Protein AF-Q8P3E6-F1 (afdb_monomer)

Radius of gyration: 37.18 Å; Cα contacts (8 Å, |Δi|>4): 363; chains: 1; bounding box: 126×68×97 Å

Organism: Xanthomonas campestris pv. campestris (strain ATCC 33913 / DSM 3586 / NCPPB 528 / LMG 568 / P 25) (NCBI:txid190485)

Nearest PDB structures (foldseek):
  5bnd-assembly3_C  TM=2.830E-01  e=2.760E-03  Staphylococcus epidermidis RP62A
  2k5h-assembly1_A  TM=3.493E-01  e=1.542E+00  Methanothermobacter thermautotrophicus str. Delta H
  6hiv-assembly1_CQ  TM=1.412E-01  e=9.733E+00  Trypanosoma brucei brucei

Mean predicted aligned error: 18.06 Å

Secondary structure (DSSP, 8-state):
--------------------------------------------------------------------------------------------------------------EEEEESS-EEESSSEEETT----TT-EEEPTT-EEEEEEEETTEEEEEETTEEEEEE-SS-TTS-HHHHHHHHEESS-HHHHHHTS-HHHHHHHHHT-B-TT-BHHHHHHHH-PPPTTT-S-TTSSEEEEESSTT-EEEEEE-TTSBEEEEEE-HHHHHHHB--

pLDDT: mean 73.92, std 29.01, range [28.11, 98.81]

Foldseek 3Di:
DDDDDDDDDDDDDDDDDDDDDDDDDDDDDDDDDDDDDDDDDDDDDDDDDDDDDDDDDDDDDDDDDDDDDDDDDDDDDDDDDDDDDDDDDDDDDPDDPPPPPPPPPPPFDKDKFFFLAKFWDLQAETEQLRAPDPSIDIDAQQQIKIFGGDDDQWTWIDGVNGIYIYGNPQQVVDDPVRVCCQTGDHDRCVVVLVPDDPVLNVQRRLLADEWFDALSSPCRSPNDARCVQPVDSQDQKGWHANHPPWIKIFGADPVRITDDIDTDPVCCVSHYDD

Structure (mmCIF, N/CA/C/O backbone):
data_AF-Q8P3E6-F1
#
_entry.id   AF-Q8P3E6-F1
#
loop_
_atom_s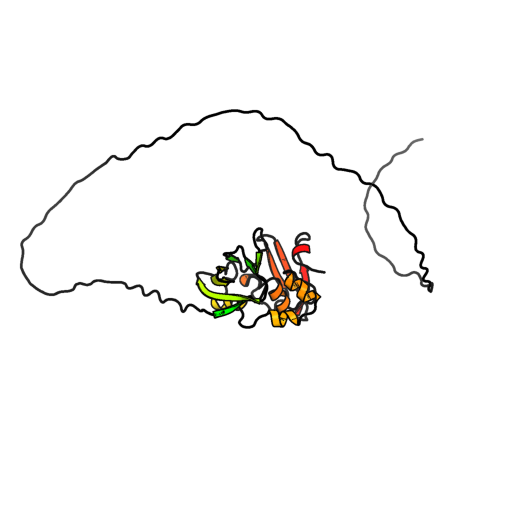ite.group_PDB
_atom_site.id
_atom_site.type_symbol
_atom_site.label_atom_id
_atom_site.label_alt_id
_atom_site.label_comp_id
_atom_site.label_asym_id
_atom_site.label_entity_id
_atom_site.label_seq_id
_atom_site.pdbx_PDB_ins_code
_atom_site.Cartn_x
_atom_site.Cartn_y
_atom_site.Cartn_z
_atom_site.occupancy
_atom_site.B_iso_or_equiv
_atom_site.auth_seq_id
_atom_site.auth_comp_id
_atom_site.auth_asym_id
_atom_site.auth_atom_id
_atom_site.pdbx_PDB_model_num
ATOM 1 N N . MET A 1 1 ? 27.469 40.140 -66.192 1.00 33.34 1 MET A N 1
ATOM 2 C CA . MET A 1 1 ? 26.454 40.993 -65.538 1.00 33.34 1 MET A CA 1
ATOM 3 C C . MET A 1 1 ? 25.749 40.166 -64.476 1.00 33.34 1 MET A C 1
ATOM 5 O O . MET A 1 1 ? 25.267 39.114 -64.856 1.00 33.34 1 MET A O 1
ATOM 9 N N . ALA A 1 2 ? 25.741 40.661 -63.224 1.00 33.59 2 ALA A N 1
ATOM 10 C CA . ALA A 1 2 ? 24.902 40.305 -62.057 1.00 33.59 2 ALA A CA 1
ATOM 11 C C . ALA A 1 2 ? 24.786 38.810 -61.659 1.00 33.59 2 ALA A C 1
ATOM 13 O O . ALA A 1 2 ? 24.657 37.935 -62.492 1.00 33.59 2 ALA A O 1
ATOM 14 N N . GLY A 1 3 ? 24.777 38.400 -60.395 1.00 30.84 3 GLY A N 1
ATOM 15 C CA . GLY A 1 3 ? 24.544 39.109 -59.143 1.00 30.84 3 GLY A CA 1
ATOM 16 C C . GLY A 1 3 ? 23.874 38.127 -58.169 1.00 30.84 3 GLY A C 1
ATOM 17 O O . GLY A 1 3 ? 22.953 37.405 -58.531 1.00 30.84 3 GLY A O 1
ATOM 18 N N . THR A 1 4 ? 24.399 38.083 -56.954 1.00 42.59 4 THR A N 1
ATOM 19 C CA . THR A 1 4 ? 24.126 37.211 -55.800 1.00 42.59 4 THR A CA 1
ATOM 20 C C . THR A 1 4 ? 22.656 37.141 -55.346 1.00 42.59 4 THR A C 1
ATOM 22 O O . THR A 1 4 ? 22.011 38.185 -55.275 1.00 42.59 4 THR A O 1
ATOM 25 N N . ARG A 1 5 ? 22.179 35.984 -54.838 1.00 29.31 5 ARG A N 1
ATOM 26 C CA . ARG A 1 5 ? 21.344 35.935 -53.610 1.00 29.31 5 ARG A CA 1
ATOM 27 C C . ARG A 1 5 ? 21.181 34.542 -52.981 1.00 29.31 5 ARG A C 1
ATOM 29 O O . ARG A 1 5 ? 21.335 33.513 -53.620 1.00 29.31 5 ARG A O 1
ATOM 36 N N . T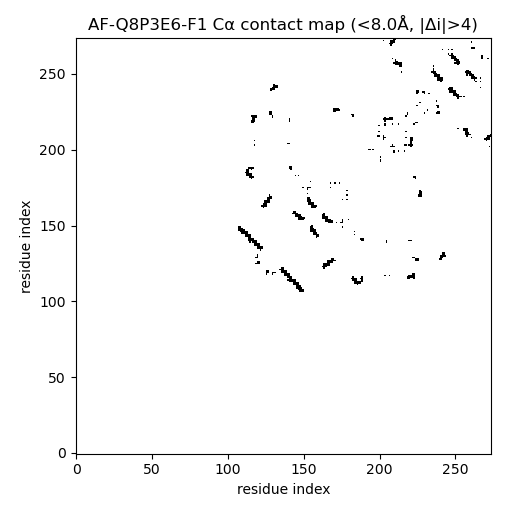RP A 1 6 ? 20.892 34.607 -51.686 1.00 29.66 6 TRP A N 1
ATOM 37 C CA . TRP A 1 6 ? 20.912 33.609 -50.618 1.00 29.66 6 TRP A CA 1
ATOM 38 C C . TRP A 1 6 ? 19.513 33.046 -50.261 1.00 29.66 6 TRP A C 1
ATOM 40 O O . TRP A 1 6 ? 18.509 33.672 -50.590 1.00 29.66 6 TRP A O 1
ATOM 50 N N . ILE A 1 7 ? 19.530 31.987 -49.427 1.00 31.38 7 ILE A N 1
ATOM 51 C CA . ILE A 1 7 ? 18.530 31.507 -48.431 1.00 31.38 7 ILE A CA 1
ATOM 52 C C . ILE A 1 7 ? 17.656 30.279 -48.788 1.00 31.38 7 ILE A C 1
ATOM 54 O O . ILE A 1 7 ? 16.692 30.350 -49.537 1.00 31.38 7 ILE A O 1
ATOM 58 N N . SER A 1 8 ? 18.005 29.194 -48.077 1.00 31.28 8 SER A N 1
ATOM 59 C CA . SER A 1 8 ? 17.189 28.297 -47.231 1.00 31.28 8 SER A CA 1
ATOM 60 C C . SER A 1 8 ? 15.966 27.575 -47.797 1.00 31.28 8 SER A C 1
ATOM 62 O O . SER A 1 8 ? 14.949 28.174 -48.133 1.00 31.28 8 SER A O 1
ATOM 64 N N . SER A 1 9 ? 15.986 26.246 -47.679 1.00 31.69 9 SER A N 1
ATOM 65 C CA . SER A 1 9 ? 14.858 25.515 -47.092 1.00 31.69 9 SER A CA 1
ATOM 66 C C . SER A 1 9 ? 15.274 24.128 -46.611 1.00 31.69 9 SER A C 1
ATOM 68 O O . SER A 1 9 ? 16.139 23.454 -47.164 1.00 31.69 9 SER A O 1
ATOM 70 N N . SER A 1 10 ? 14.641 23.770 -45.509 1.00 31.03 10 SER A N 1
ATOM 71 C CA . SER A 1 10 ? 14.883 22.655 -44.618 1.00 31.03 10 SER A CA 1
ATOM 72 C C . SER A 1 10 ? 14.316 21.326 -45.133 1.00 31.03 10 SER A C 1
ATOM 74 O O . SER A 1 10 ? 13.389 21.290 -45.935 1.00 31.03 10 SER A O 1
ATOM 76 N N . ASN A 1 11 ? 14.780 20.252 -44.489 1.00 31.73 11 ASN A N 1
ATOM 77 C CA . ASN A 1 11 ? 14.096 18.973 -44.278 1.00 31.73 11 ASN A CA 1
ATOM 78 C C . ASN A 1 11 ? 13.911 18.025 -45.473 1.00 31.73 11 ASN A C 1
ATOM 80 O O . ASN A 1 11 ? 12.884 18.015 -46.148 1.00 31.73 11 ASN A O 1
ATOM 84 N N . ALA A 1 12 ? 14.799 17.029 -45.545 1.00 33.31 12 ALA A N 1
ATOM 85 C CA . ALA A 1 12 ? 14.427 15.703 -46.021 1.00 33.31 12 ALA A CA 1
ATOM 86 C C . ALA A 1 12 ? 15.168 14.592 -45.255 1.00 33.31 12 ALA A C 1
ATOM 88 O O . ALA A 1 12 ? 16.338 14.322 -45.481 1.00 33.31 12 ALA A O 1
ATOM 89 N N . ARG A 1 13 ? 14.402 13.946 -44.368 1.00 33.50 13 ARG A N 1
ATOM 90 C CA . ARG A 1 13 ? 14.284 12.488 -44.194 1.00 33.50 13 ARG A CA 1
ATOM 91 C C . ARG A 1 13 ? 15.559 11.654 -43.990 1.00 33.50 13 ARG A C 1
ATOM 93 O O . ARG A 1 13 ? 16.293 11.343 -44.919 1.00 33.50 13 ARG A O 1
ATOM 100 N N . CYS A 1 14 ? 15.626 11.086 -42.782 1.00 28.11 14 CYS A N 1
ATOM 101 C CA . CYS A 1 14 ? 16.188 9.766 -42.507 1.00 28.11 14 CYS A CA 1
ATOM 102 C C . CYS A 1 14 ? 15.768 8.736 -43.568 1.00 28.11 14 CYS A C 1
ATOM 104 O O . CYS A 1 14 ? 14.586 8.402 -43.690 1.00 28.11 14 CYS A O 1
ATOM 106 N N . ALA A 1 15 ? 16.755 8.161 -44.250 1.00 31.25 15 ALA A N 1
ATOM 107 C CA . ALA A 1 15 ? 16.639 6.891 -44.943 1.00 31.25 15 ALA A CA 1
ATOM 108 C C . ALA A 1 15 ? 17.862 6.018 -44.623 1.00 31.25 15 ALA A C 1
ATOM 110 O O . ALA A 1 15 ? 19.011 6.424 -44.752 1.00 31.25 15 ALA A O 1
ATOM 111 N N . ARG A 1 16 ? 17.533 4.810 -44.164 1.00 32.44 16 ARG A N 1
ATOM 112 C CA . ARG A 1 16 ? 18.328 3.591 -43.961 1.00 32.44 16 ARG A CA 1
ATOM 113 C C . ARG A 1 16 ? 19.536 3.452 -44.905 1.00 32.44 16 ARG A C 1
ATOM 115 O O . ARG A 1 16 ? 19.341 3.587 -46.109 1.00 32.44 16 ARG A O 1
ATOM 122 N N . ARG A 1 17 ? 20.666 2.930 -44.400 1.00 32.78 17 ARG A N 1
ATOM 123 C CA . ARG A 1 17 ? 21.231 1.607 -44.777 1.00 32.78 17 ARG A CA 1
ATOM 124 C C . ARG A 1 17 ? 22.649 1.355 -44.229 1.00 32.78 17 ARG A C 1
ATOM 126 O O . ARG A 1 17 ? 23.483 2.245 -44.216 1.00 32.78 17 ARG A O 1
ATOM 133 N N . ASN A 1 18 ? 22.866 0.068 -43.941 1.00 31.39 18 ASN A N 1
ATOM 134 C CA . ASN A 1 18 ? 24.089 -0.736 -44.093 1.00 31.39 18 ASN A CA 1
ATOM 135 C C . ASN A 1 18 ? 25.212 -0.701 -43.039 1.00 31.39 18 ASN A C 1
ATOM 137 O O . ASN A 1 18 ? 26.082 0.156 -43.033 1.00 31.39 18 ASN A O 1
ATOM 141 N N . SER A 1 19 ? 25.202 -1.763 -42.223 1.00 33.34 19 SER A N 1
ATOM 142 C CA . SER A 1 19 ? 26.205 -2.843 -42.160 1.00 33.34 19 SER A CA 1
ATOM 143 C C . SER A 1 19 ? 27.679 -2.553 -42.480 1.00 33.34 19 SER A C 1
ATOM 145 O O . SER A 1 19 ? 28.037 -2.292 -43.623 1.00 33.34 19 SER A O 1
ATOM 147 N N . ALA A 1 20 ? 28.485 -2.889 -41.465 1.00 30.42 20 ALA A N 1
ATOM 148 C CA . ALA A 1 20 ? 29.757 -3.618 -41.503 1.00 30.42 20 ALA A CA 1
ATOM 149 C C . ALA A 1 20 ? 30.996 -2.935 -42.103 1.00 30.42 20 ALA A C 1
ATOM 151 O O . ALA A 1 20 ? 31.189 -2.951 -43.312 1.00 30.42 20 ALA A O 1
ATOM 152 N N . ILE A 1 21 ? 31.918 -2.522 -41.218 1.00 34.66 21 ILE A N 1
ATOM 153 C CA . ILE A 1 21 ? 33.369 -2.520 -41.469 1.00 34.66 21 ILE A CA 1
ATOM 154 C C . ILE A 1 21 ? 34.112 -2.984 -40.193 1.00 34.66 21 ILE A C 1
ATOM 156 O O . ILE A 1 21 ? 33.913 -2.421 -39.122 1.00 34.66 21 ILE A O 1
ATOM 160 N N . CYS A 1 22 ? 34.901 -4.055 -40.372 1.00 28.70 22 CYS A N 1
ATOM 161 C CA . CYS A 1 22 ? 36.157 -4.515 -39.735 1.00 28.70 22 CYS A CA 1
ATOM 162 C C . CYS A 1 22 ? 36.468 -4.104 -38.277 1.00 28.70 22 CYS A C 1
ATOM 164 O O . CYS A 1 22 ? 36.569 -2.928 -37.965 1.00 28.70 22 CYS A O 1
ATOM 166 N N . SER A 1 23 ? 36.568 -5.023 -37.307 1.00 31.61 23 SER A N 1
ATOM 167 C CA . SER A 1 23 ? 37.651 -6.000 -37.021 1.00 31.61 23 SER A CA 1
ATOM 168 C C . SER A 1 23 ? 39.033 -5.427 -36.649 1.00 31.61 23 SER A C 1
ATOM 170 O O . SER A 1 23 ? 39.697 -4.819 -37.478 1.00 31.61 23 SER A O 1
ATOM 172 N N . ALA A 1 24 ? 39.453 -5.830 -35.436 1.00 30.97 24 ALA A N 1
ATOM 173 C CA . ALA A 1 24 ? 40.798 -5.952 -34.851 1.00 30.97 24 ALA A CA 1
ATOM 174 C C . ALA A 1 24 ? 41.507 -4.693 -34.304 1.00 30.97 24 ALA A C 1
ATOM 176 O O . ALA A 1 24 ? 41.836 -3.780 -35.048 1.00 30.97 24 ALA A O 1
ATOM 177 N N . ILE A 1 25 ? 41.840 -4.710 -33.002 1.00 32.78 25 ILE A N 1
ATOM 178 C CA . ILE A 1 25 ? 43.219 -4.862 -32.483 1.00 32.78 25 ILE A CA 1
ATOM 179 C C . ILE A 1 25 ? 43.180 -5.149 -30.965 1.00 32.78 25 ILE A C 1
ATOM 181 O O . ILE A 1 25 ? 42.309 -4.688 -30.232 1.00 32.78 25 ILE A O 1
ATOM 185 N N . SER A 1 26 ? 44.115 -6.006 -30.567 1.00 32.12 26 SER A N 1
ATOM 186 C CA . SER A 1 26 ? 44.320 -6.698 -29.298 1.00 32.12 26 SER A CA 1
ATOM 187 C C . SER A 1 26 ? 44.735 -5.847 -28.087 1.00 32.12 26 SER A C 1
ATOM 189 O O . SER A 1 26 ? 45.293 -4.769 -28.229 1.00 32.12 26 SER A O 1
ATOM 191 N N . ALA A 1 27 ? 44.583 -6.500 -26.926 1.00 31.78 27 ALA A N 1
ATOM 192 C CA . ALA A 1 27 ? 45.516 -6.585 -25.793 1.00 31.78 27 ALA A CA 1
ATOM 193 C C . ALA A 1 27 ? 45.860 -5.328 -24.968 1.00 31.78 27 ALA A C 1
ATOM 195 O O . ALA A 1 27 ? 46.511 -4.407 -25.431 1.00 31.78 27 ALA A O 1
ATOM 196 N N . GLY A 1 28 ? 45.491 -5.421 -23.682 1.00 28.39 28 GLY A N 1
ATOM 197 C CA . GLY A 1 28 ? 46.382 -5.290 -22.522 1.00 28.39 28 GLY A CA 1
ATOM 198 C C . GLY A 1 28 ? 47.239 -4.034 -22.385 1.00 28.39 28 GLY A C 1
ATOM 199 O O . GLY A 1 28 ? 48.218 -3.890 -23.089 1.00 28.39 28 GLY A O 1
ATOM 200 N N . GLU A 1 29 ? 46.966 -3.228 -21.359 1.00 32.41 29 GLU A N 1
ATOM 201 C CA . GLU A 1 29 ? 47.894 -3.051 -20.231 1.00 32.41 29 GLU A CA 1
ATOM 202 C C . GLU A 1 29 ? 47.299 -2.118 -19.172 1.00 32.41 29 GLU A C 1
ATOM 204 O O . GLU A 1 29 ? 46.726 -1.064 -19.439 1.00 32.41 29 GLU A O 1
ATOM 209 N N . SER A 1 30 ? 47.443 -2.555 -17.930 1.00 34.06 30 SER A N 1
ATOM 210 C CA . SER A 1 30 ? 47.240 -1.798 -16.707 1.00 34.06 30 SER A CA 1
ATOM 211 C C . SER A 1 30 ? 48.425 -0.865 -16.463 1.00 34.06 30 SER A C 1
ATOM 213 O O . SER A 1 30 ? 49.538 -1.351 -16.281 1.00 34.06 30 SER A O 1
ATOM 215 N N . VAL A 1 31 ? 48.186 0.442 -16.328 1.00 37.91 31 VAL A N 1
ATOM 216 C CA . VAL A 1 31 ? 49.129 1.350 -15.658 1.00 37.91 31 VAL A CA 1
ATOM 217 C C . VAL A 1 31 ? 48.384 2.231 -14.663 1.00 37.91 31 VAL A C 1
ATOM 219 O O . VAL A 1 31 ? 47.515 3.033 -14.992 1.00 37.91 31 VAL A O 1
ATOM 222 N N . SER A 1 32 ? 48.768 2.029 -13.409 1.00 35.47 32 SER A N 1
ATOM 223 C CA . SER A 1 32 ? 48.482 2.856 -12.250 1.00 35.47 32 SER A CA 1
ATOM 224 C C . SER A 1 32 ? 49.436 4.051 -12.237 1.00 35.47 32 SER A C 1
ATOM 226 O O . SER A 1 32 ? 50.648 3.855 -12.169 1.00 35.47 32 SER A O 1
ATOM 228 N N . THR A 1 33 ? 48.905 5.268 -12.142 1.00 39.44 33 THR A N 1
ATOM 229 C CA . THR A 1 33 ? 49.650 6.426 -11.626 1.00 39.44 33 THR A CA 1
ATOM 230 C C . THR A 1 33 ? 48.768 7.263 -10.707 1.00 39.44 33 THR A C 1
ATOM 232 O O . THR A 1 33 ? 47.761 7.833 -11.118 1.00 39.44 33 THR A O 1
ATOM 235 N N . ARG A 1 34 ? 49.181 7.333 -9.437 1.00 36.88 34 ARG A N 1
ATOM 236 C CA . ARG A 1 34 ? 48.722 8.297 -8.430 1.00 36.88 34 ARG A CA 1
ATOM 237 C C . ARG A 1 34 ? 49.367 9.665 -8.674 1.00 36.88 34 ARG A C 1
ATOM 239 O O . ARG A 1 34 ? 50.578 9.712 -8.870 1.00 36.88 34 ARG A O 1
ATOM 246 N N . ARG A 1 35 ? 48.600 10.746 -8.494 1.00 32.91 35 ARG A N 1
ATOM 247 C CA . ARG A 1 35 ? 48.917 11.999 -7.751 1.00 32.91 35 ARG A CA 1
ATOM 248 C C . ARG A 1 35 ? 47.742 12.970 -7.972 1.00 32.91 35 ARG A C 1
ATOM 250 O O . ARG A 1 35 ? 47.328 13.136 -9.105 1.00 32.91 35 ARG A O 1
ATOM 257 N N . ALA A 1 36 ? 47.010 13.437 -6.960 1.00 32.00 36 ALA A N 1
ATOM 258 C CA . ALA A 1 36 ? 47.352 14.285 -5.807 1.00 32.00 36 ALA A CA 1
ATOM 259 C C . ALA A 1 36 ? 46.987 15.768 -6.057 1.00 32.00 36 ALA A C 1
ATOM 261 O O . ALA A 1 36 ? 47.624 16.430 -6.862 1.00 32.00 36 ALA A O 1
ATOM 262 N N . TYR A 1 37 ? 45.992 16.216 -5.276 1.00 33.44 37 TYR A N 1
ATOM 263 C CA . TYR A 1 37 ? 45.681 17.561 -4.762 1.00 33.44 37 TYR A CA 1
ATOM 264 C C . TYR A 1 37 ? 45.489 18.757 -5.711 1.00 33.44 37 TYR A C 1
ATOM 266 O O . TYR A 1 37 ? 46.422 19.214 -6.359 1.00 33.44 37 TYR A O 1
ATOM 274 N N . THR A 1 38 ? 44.312 19.393 -5.607 1.00 35.31 38 THR A N 1
ATOM 275 C CA . THR A 1 38 ? 44.164 20.789 -5.125 1.00 35.31 38 THR A CA 1
ATOM 276 C C . THR A 1 38 ? 42.680 21.167 -4.943 1.00 35.31 38 THR A C 1
ATOM 278 O O . THR A 1 38 ? 41.886 21.091 -5.873 1.00 35.31 38 THR A O 1
ATOM 281 N N . THR A 1 39 ? 42.327 21.603 -3.732 1.00 39.81 39 THR A N 1
ATOM 282 C CA . THR A 1 39 ? 41.176 22.469 -3.392 1.00 39.81 39 THR A CA 1
ATOM 283 C C . THR A 1 39 ? 41.807 23.722 -2.774 1.00 39.81 39 THR A C 1
ATOM 285 O O . THR A 1 39 ? 42.774 23.549 -2.022 1.00 39.81 39 THR A O 1
ATOM 288 N N . PRO A 1 40 ? 41.369 2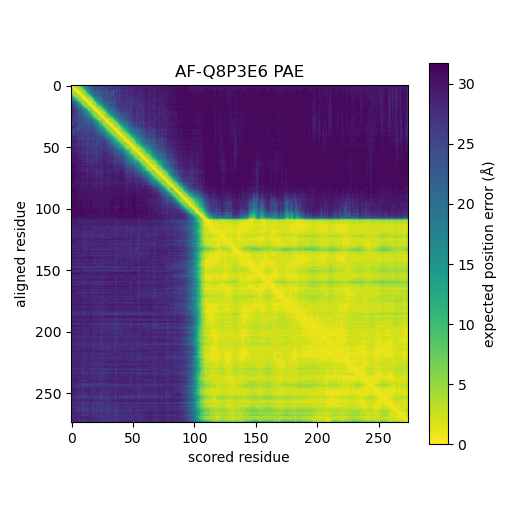4.960 -3.086 1.00 42.62 40 PRO A N 1
ATOM 289 C CA . PRO A 1 40 ? 40.441 25.670 -2.182 1.00 42.62 40 PRO A CA 1
ATOM 290 C C . PRO A 1 40 ? 39.562 26.766 -2.848 1.00 42.62 40 PRO A C 1
ATOM 292 O O . PRO A 1 40 ? 39.827 27.201 -3.964 1.00 42.62 40 PRO A O 1
ATOM 295 N N . GLY A 1 41 ? 38.568 27.270 -2.101 1.00 32.62 41 GLY A N 1
ATOM 296 C CA . GLY A 1 41 ? 37.831 28.522 -2.372 1.00 32.62 41 GLY A CA 1
ATOM 297 C C . GLY A 1 41 ? 36.338 28.278 -2.616 1.00 32.62 41 GLY A C 1
ATOM 298 O O . GLY A 1 41 ? 35.963 27.871 -3.705 1.00 32.62 41 GLY A O 1
ATOM 299 N N . ASP A 1 42 ? 35.425 28.346 -1.646 1.00 33.84 42 ASP A N 1
ATOM 300 C CA . ASP A 1 42 ? 35.142 29.407 -0.663 1.00 33.84 42 ASP A CA 1
ATOM 301 C C . ASP A 1 42 ? 34.658 30.707 -1.332 1.00 33.84 42 ASP A C 1
ATOM 303 O O . ASP A 1 42 ? 35.434 31.628 -1.561 1.00 33.84 42 ASP A O 1
ATOM 307 N N . LEU A 1 43 ? 33.356 30.784 -1.647 1.00 39.56 43 LEU A N 1
ATOM 308 C CA . LEU A 1 43 ? 32.654 32.053 -1.840 1.00 39.56 43 LEU A CA 1
ATOM 309 C C . LEU A 1 43 ? 31.264 32.013 -1.202 1.00 39.56 43 LEU A C 1
ATOM 311 O O . LEU A 1 43 ? 30.489 31.068 -1.331 1.00 39.56 43 LEU A O 1
ATOM 315 N N . ARG A 1 44 ? 31.034 33.082 -0.450 1.00 34.22 44 ARG A N 1
ATOM 316 C CA . ARG A 1 44 ? 30.056 33.271 0.611 1.00 34.22 44 ARG A CA 1
ATOM 317 C C . ARG A 1 44 ? 28.723 33.781 0.072 1.00 34.22 44 ARG A C 1
ATOM 319 O O . ARG A 1 44 ? 28.671 34.512 -0.914 1.00 34.22 44 ARG A O 1
ATOM 326 N N . HIS A 1 45 ? 27.668 33.477 0.823 1.00 35.94 45 HIS A N 1
ATOM 327 C CA . HIS A 1 45 ? 26.425 34.243 0.860 1.00 35.94 45 HIS A CA 1
ATOM 328 C C . HIS A 1 45 ? 26.667 35.732 1.148 1.00 35.94 45 HIS A C 1
ATOM 330 O O . HIS A 1 45 ? 27.519 36.064 1.976 1.00 35.94 45 HIS A O 1
ATOM 336 N N . PRO A 1 46 ? 25.798 36.605 0.622 1.00 41.81 46 PRO A N 1
ATOM 337 C CA . PRO A 1 46 ? 25.384 37.789 1.353 1.00 41.81 46 PRO A CA 1
ATOM 338 C C . PRO A 1 46 ? 23.921 37.696 1.802 1.00 41.81 46 PRO A C 1
ATOM 340 O O . PRO A 1 46 ? 23.015 37.346 1.046 1.00 41.81 46 PRO A O 1
ATOM 343 N N . ALA A 1 47 ? 23.734 38.024 3.077 1.00 34.72 47 ALA A N 1
ATOM 344 C CA . ALA A 1 47 ? 22.469 38.292 3.732 1.00 34.72 47 ALA A CA 1
ATOM 345 C C . ALA A 1 47 ? 21.866 39.625 3.253 1.00 34.72 47 ALA A C 1
ATOM 347 O O . ALA A 1 47 ? 22.596 40.591 3.034 1.00 34.72 47 ALA A O 1
ATOM 348 N N . CYS A 1 48 ? 20.534 39.699 3.196 1.00 31.41 48 CYS A N 1
ATOM 349 C CA . CYS A 1 48 ? 19.792 40.956 3.117 1.00 31.41 48 CYS A CA 1
ATOM 350 C C . CYS A 1 48 ? 18.685 40.995 4.183 1.00 31.41 48 CYS A C 1
ATOM 352 O O . CYS A 1 48 ? 17.678 40.303 4.078 1.00 31.41 48 CYS A O 1
ATOM 354 N N . GLN A 1 49 ? 18.891 41.847 5.184 1.00 38.00 49 GLN A N 1
ATOM 355 C CA . GLN A 1 49 ? 17.916 42.649 5.941 1.00 38.00 49 GLN A CA 1
ATOM 356 C C . GLN A 1 49 ? 18.675 43.944 6.322 1.00 38.00 49 GLN A C 1
ATOM 358 O O . GLN A 1 49 ? 19.898 43.837 6.462 1.00 38.00 49 GLN A O 1
ATOM 363 N N . PRO A 1 50 ? 18.055 45.144 6.473 1.00 45.16 50 PRO A N 1
ATOM 364 C CA . PRO A 1 50 ? 16.842 45.363 7.281 1.00 45.16 50 PRO A CA 1
ATOM 365 C C . PRO A 1 50 ? 15.875 46.500 6.841 1.00 45.16 50 PRO A C 1
ATOM 367 O O . PRO A 1 50 ? 16.209 47.357 6.033 1.00 45.16 50 PRO A O 1
ATOM 370 N N . GLY A 1 51 ? 14.711 46.555 7.506 1.00 35.56 51 GLY A N 1
ATOM 371 C CA . GLY A 1 51 ? 14.087 47.811 7.961 1.00 35.56 51 GLY A CA 1
ATOM 372 C C . GLY A 1 51 ? 13.009 48.461 7.082 1.00 35.56 51 GLY A C 1
ATOM 373 O O . GLY A 1 51 ? 13.263 48.844 5.948 1.00 35.56 51 GLY A O 1
ATOM 374 N N . GLY A 1 52 ? 11.824 48.685 7.666 1.00 31.77 52 GLY A N 1
ATOM 375 C CA . GLY A 1 52 ? 10.808 49.600 7.132 1.00 31.77 52 GLY A CA 1
ATOM 376 C C . GLY A 1 52 ? 9.390 49.283 7.606 1.00 31.77 52 GLY A C 1
ATOM 377 O O . GLY A 1 52 ? 8.630 48.649 6.883 1.00 31.77 52 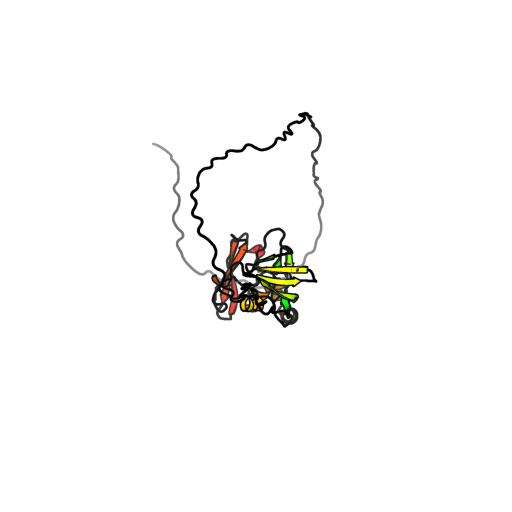GLY A O 1
ATOM 378 N N . GLY A 1 53 ? 9.041 49.700 8.826 1.00 31.22 53 GLY A N 1
ATOM 379 C CA . GLY A 1 53 ? 7.656 49.716 9.303 1.00 31.22 53 GLY A CA 1
ATOM 380 C C . GLY A 1 53 ? 6.896 50.946 8.801 1.00 31.22 53 GLY A C 1
ATOM 381 O O . GLY A 1 53 ? 7.512 51.968 8.513 1.00 31.22 53 GLY A O 1
ATOM 382 N N . CYS A 1 54 ? 5.568 50.843 8.741 1.00 32.53 54 CYS A N 1
ATOM 383 C CA . CYS A 1 54 ? 4.621 51.954 8.841 1.00 32.53 54 CYS A CA 1
ATOM 384 C C . CYS A 1 54 ? 3.317 51.411 9.439 1.00 32.53 54 CYS A C 1
ATOM 386 O O . CYS A 1 54 ? 2.704 50.490 8.897 1.00 32.53 54 CYS A O 1
ATOM 388 N N . ASP A 1 55 ? 2.942 51.993 10.572 1.00 32.56 55 ASP A N 1
ATOM 389 C CA . ASP A 1 55 ? 1.674 51.836 11.271 1.00 32.56 55 ASP A CA 1
ATOM 390 C C . ASP A 1 55 ? 0.481 52.349 10.450 1.00 32.56 55 ASP A C 1
ATOM 392 O O . ASP A 1 55 ? 0.627 53.250 9.627 1.00 32.56 55 ASP A O 1
ATOM 396 N N . ASN A 1 56 ? -0.705 51.798 10.730 1.00 40.62 56 ASN A N 1
ATOM 397 C CA . ASN A 1 56 ? -1.998 52.496 10.860 1.00 40.62 56 ASN A CA 1
ATOM 398 C C . ASN A 1 56 ? -3.027 51.438 11.313 1.00 40.62 56 ASN A C 1
ATOM 400 O O . ASN A 1 56 ? -3.316 50.492 10.589 1.00 40.62 56 ASN A O 1
ATOM 404 N N . ALA A 1 57 ? -3.431 51.386 12.585 1.00 32.78 57 ALA A N 1
ATOM 405 C CA . ALA A 1 57 ? -4.412 52.263 13.236 1.00 32.78 57 ALA A CA 1
ATOM 406 C C . ALA A 1 57 ? -5.779 52.272 12.518 1.00 32.78 57 ALA A C 1
ATOM 408 O O . ALA A 1 57 ? -5.941 52.868 11.459 1.00 32.78 57 ALA A O 1
ATOM 409 N N . GLY A 1 58 ? -6.776 51.623 13.131 1.00 32.88 58 GLY A N 1
ATOM 410 C CA . GLY A 1 58 ? -8.157 51.572 12.644 1.00 32.88 58 GLY A CA 1
ATOM 411 C C . GLY A 1 58 ? -9.040 50.677 13.514 1.00 32.88 58 GLY A C 1
ATOM 412 O O . GLY A 1 58 ? -9.268 49.515 13.202 1.00 32.88 58 GLY A O 1
ATOM 413 N N . ALA A 1 59 ? -9.461 51.225 14.651 1.00 35.69 59 ALA A N 1
ATOM 414 C CA . ALA A 1 59 ? -10.224 50.593 15.725 1.00 35.69 59 ALA A CA 1
ATOM 415 C C . ALA A 1 59 ? -11.709 50.287 15.349 1.00 35.69 59 ALA A C 1
ATOM 417 O O . ALA A 1 59 ? -12.175 50.690 14.285 1.00 35.69 59 ALA A O 1
ATOM 418 N N . PRO A 1 60 ? -12.455 49.562 16.212 1.00 55.12 60 PRO A N 1
ATOM 419 C CA . PRO A 1 60 ? -13.631 48.749 15.880 1.00 55.12 60 PRO A CA 1
ATOM 420 C C . PRO A 1 60 ? -14.966 49.445 16.206 1.00 55.12 60 PRO A C 1
ATOM 422 O O . PRO A 1 60 ? -14.959 50.534 16.765 1.00 55.12 60 PRO A O 1
ATOM 425 N N . LEU A 1 61 ? -16.104 48.778 15.942 1.00 37.12 61 LEU A N 1
ATOM 426 C CA . LEU A 1 61 ? -17.303 48.681 16.813 1.00 37.12 61 LEU A CA 1
ATOM 427 C C . LEU A 1 61 ? -18.506 48.123 16.032 1.00 37.12 61 LEU A C 1
ATOM 429 O O . LEU A 1 61 ? -18.778 48.548 14.915 1.00 37.12 61 LEU A O 1
ATOM 433 N N . GLY A 1 62 ? -19.291 47.224 16.644 1.00 33.22 62 GLY A N 1
ATOM 434 C CA . GLY A 1 62 ? -20.568 46.833 16.037 1.00 33.22 62 GLY A CA 1
ATOM 435 C C . GLY A 1 62 ? -21.346 45.660 16.631 1.00 33.22 62 GLY A C 1
ATOM 436 O O . GLY A 1 62 ? -21.934 44.896 15.877 1.00 33.22 62 GLY A O 1
ATOM 437 N N . LYS A 1 63 ? -21.409 45.495 17.960 1.00 36.12 63 LYS A N 1
ATOM 438 C CA . LYS A 1 63 ? -22.434 44.638 18.590 1.00 36.12 63 LYS A CA 1
ATOM 439 C C . LYS A 1 63 ? -23.822 45.256 18.369 1.00 36.12 63 LYS A C 1
ATOM 441 O O . LYS A 1 63 ? -24.054 46.371 18.831 1.00 36.12 63 LYS A O 1
ATOM 446 N N . ARG A 1 64 ? -24.785 44.511 17.814 1.00 35.91 64 ARG A N 1
ATOM 447 C CA . ARG A 1 64 ? -26.221 44.751 18.061 1.00 35.91 64 ARG A CA 1
ATOM 448 C C . ARG A 1 64 ? -26.973 43.444 18.312 1.00 35.91 64 ARG A C 1
ATOM 450 O O . ARG A 1 64 ? -27.065 42.577 17.456 1.00 35.91 64 ARG A O 1
ATOM 457 N N . ARG A 1 65 ? -27.516 43.355 19.529 1.00 38.31 65 ARG A N 1
ATOM 458 C CA . ARG A 1 65 ? -28.636 42.499 19.941 1.00 38.31 65 ARG A CA 1
ATOM 459 C C . ARG A 1 65 ? -29.959 43.166 19.539 1.00 38.31 65 ARG A C 1
ATOM 461 O O . ARG A 1 65 ? -30.034 44.391 19.642 1.00 38.31 65 ARG A O 1
ATOM 468 N N . ARG A 1 66 ? -30.986 42.363 19.222 1.00 35.94 66 ARG A N 1
ATOM 469 C CA . ARG A 1 66 ? -32.436 42.496 19.556 1.00 35.94 66 ARG A CA 1
ATOM 470 C C . ARG A 1 66 ? -33.194 41.415 18.756 1.00 35.94 66 ARG A C 1
ATOM 472 O O . ARG A 1 66 ? -32.967 41.302 17.564 1.00 35.94 66 ARG A O 1
ATOM 479 N N . ALA A 1 67 ? -33.809 40.422 19.401 1.00 31.42 67 ALA A N 1
ATOM 480 C CA . ALA A 1 67 ? -35.141 40.411 20.034 1.00 31.42 67 ALA A CA 1
ATOM 481 C C . ALA A 1 67 ? -36.290 40.111 19.037 1.00 31.42 67 ALA A C 1
ATOM 483 O O . ALA A 1 67 ? -36.576 40.923 18.165 1.00 31.42 67 ALA A O 1
ATOM 484 N N . SER A 1 68 ? -36.942 38.951 19.210 1.00 36.31 68 SER A N 1
ATOM 485 C CA . SER A 1 68 ? -38.335 38.640 18.798 1.00 36.31 68 SER A CA 1
ATOM 486 C C . SER A 1 68 ? -39.339 39.409 19.699 1.00 36.31 68 SER A C 1
ATOM 488 O O . SER A 1 68 ? -38.857 40.109 20.596 1.00 36.31 68 SER A O 1
ATOM 490 N N . PRO A 1 69 ? -40.686 39.226 19.659 1.00 50.50 69 PRO A N 1
ATOM 491 C CA . PRO A 1 69 ? -41.611 38.574 18.701 1.00 50.50 69 PRO A CA 1
ATOM 492 C C . PRO A 1 69 ? -42.903 39.402 18.395 1.00 50.50 69 PRO A C 1
ATOM 494 O O . PRO A 1 69 ? -43.328 40.201 19.215 1.00 50.50 69 PRO A O 1
ATOM 497 N N . HIS A 1 70 ? -43.636 39.110 17.309 1.00 36.47 70 HIS A N 1
ATOM 498 C CA . HIS A 1 70 ? -45.084 39.408 17.156 1.00 36.47 70 HIS A CA 1
ATOM 499 C C . HIS A 1 70 ? -45.698 38.326 16.239 1.00 36.47 70 HIS A C 1
ATOM 501 O O . HIS A 1 70 ? -45.218 38.125 15.132 1.00 36.47 70 HIS A O 1
ATOM 507 N N . HIS A 1 71 ? -46.502 37.385 16.749 1.00 34.84 71 HIS A N 1
ATOM 508 C CA . HIS A 1 71 ? -47.972 37.415 16.850 1.00 34.84 71 HIS A CA 1
ATOM 509 C C . HIS A 1 71 ? -48.714 37.821 15.565 1.00 34.84 71 HIS A C 1
ATOM 511 O O . HIS A 1 71 ? -48.851 39.004 15.291 1.00 34.84 71 HIS A O 1
ATOM 517 N N . CYS A 1 72 ? -49.321 36.836 14.893 1.00 32.47 72 CYS A N 1
ATOM 518 C CA . CYS A 1 72 ? -50.606 36.990 14.207 1.00 32.47 72 CYS A CA 1
ATOM 519 C C . CYS A 1 72 ? -51.445 35.721 14.425 1.00 32.47 72 CYS A C 1
ATOM 521 O O . CYS A 1 72 ? -51.077 34.626 14.006 1.00 32.47 72 CYS A O 1
ATOM 523 N N . ARG A 1 73 ? -52.559 35.895 15.142 1.00 37.28 73 ARG A N 1
ATOM 524 C CA . ARG A 1 73 ? -53.684 34.961 15.272 1.00 37.28 73 ARG A CA 1
ATOM 525 C C . ARG A 1 73 ? -54.615 35.147 14.071 1.00 37.28 73 ARG A C 1
ATOM 527 O O . ARG A 1 73 ? -54.890 36.284 13.708 1.00 37.28 73 ARG A O 1
ATOM 534 N N . ALA A 1 74 ? -55.228 34.065 13.605 1.00 36.09 74 ALA A N 1
ATOM 535 C CA . ALA A 1 74 ? -56.596 34.085 13.091 1.00 36.09 74 ALA A CA 1
ATOM 536 C C . ALA A 1 74 ? -57.296 32.789 13.523 1.00 36.09 74 ALA A C 1
ATOM 538 O O . ALA A 1 74 ? -56.706 31.711 13.497 1.00 36.09 74 ALA A O 1
ATOM 539 N N . ALA A 1 75 ? -58.522 32.945 14.009 1.00 32.75 75 ALA A N 1
ATOM 540 C CA . ALA A 1 75 ? -59.387 31.932 14.599 1.00 32.75 75 ALA A CA 1
ATOM 541 C C . ALA A 1 75 ? -60.683 31.802 13.774 1.00 32.75 75 ALA A C 1
ATOM 543 O O . ALA A 1 75 ? -60.866 32.552 12.818 1.00 32.75 75 ALA A O 1
ATOM 544 N N . THR A 1 76 ? -61.596 30.954 14.277 1.00 35.44 76 THR A N 1
ATOM 545 C CA . THR A 1 76 ? -63.021 30.701 13.923 1.00 35.44 76 THR A CA 1
ATOM 546 C C . THR A 1 76 ? -63.248 29.487 13.012 1.00 35.44 76 THR A C 1
ATOM 548 O O . THR A 1 76 ? -62.484 29.285 12.080 1.00 35.44 76 THR A O 1
ATOM 551 N N . ALA A 1 77 ? -64.240 28.605 13.205 1.00 38.16 77 ALA A N 1
ATOM 552 C CA . ALA A 1 77 ? -65.296 28.371 14.217 1.00 38.16 77 ALA A CA 1
ATOM 553 C C . ALA A 1 77 ? -65.835 26.924 13.973 1.00 38.16 77 ALA A C 1
ATOM 555 O O . ALA A 1 77 ? -65.798 26.468 12.837 1.00 38.16 77 ALA A O 1
ATOM 556 N N . VAL A 1 78 ? -66.033 26.056 14.979 1.00 39.28 78 VAL A N 1
ATOM 557 C CA . VAL A 1 78 ? -67.242 25.782 15.811 1.00 39.28 78 VAL A CA 1
ATOM 558 C C . VAL A 1 78 ? -68.470 25.241 15.058 1.00 39.28 78 VAL A C 1
ATOM 560 O O . VAL A 1 78 ? -69.079 25.986 14.311 1.00 39.28 78 VAL A O 1
ATOM 563 N N . GLU A 1 79 ? -68.885 24.006 15.394 1.00 38.72 79 GLU A N 1
ATOM 564 C CA . GLU A 1 79 ? -70.232 23.580 15.872 1.00 38.72 79 GLU A CA 1
ATOM 565 C C . GLU A 1 79 ? -70.154 22.081 16.265 1.00 38.72 79 GLU A C 1
ATOM 567 O O . GLU A 1 79 ? -69.661 21.266 15.497 1.00 38.72 79 GLU A O 1
ATOM 572 N N . LYS A 1 80 ? -70.263 21.676 17.541 1.00 38.97 80 LYS A N 1
ATOM 573 C CA . LYS A 1 80 ? -71.430 21.475 18.435 1.00 38.97 80 LYS A CA 1
ATOM 574 C C . LYS A 1 80 ? -72.406 20.361 18.016 1.00 38.97 80 LYS A C 1
ATOM 576 O O . LYS A 1 80 ? -73.231 20.531 17.134 1.00 38.97 80 LYS A O 1
ATOM 581 N N . GLY A 1 81 ? -72.392 19.281 18.800 1.00 37.62 81 GLY A N 1
ATOM 582 C CA . GLY A 1 81 ? -73.464 18.291 18.910 1.00 37.62 81 GLY A CA 1
ATOM 583 C C . GLY A 1 81 ? -73.235 17.407 20.139 1.00 37.62 81 GLY A C 1
ATOM 584 O O . GLY A 1 81 ? -72.359 16.551 20.130 1.00 37.62 81 GLY A O 1
ATOM 585 N N . VAL A 1 82 ? -73.981 17.656 21.218 1.00 45.81 82 VAL A N 1
ATOM 586 C CA . VAL A 1 82 ? -74.005 16.845 22.448 1.00 45.81 82 VAL A CA 1
ATOM 587 C C . VAL A 1 82 ? -75.238 15.947 22.397 1.00 45.81 82 VAL A C 1
ATOM 589 O O . VAL A 1 82 ? -76.335 16.453 22.181 1.00 45.81 82 VAL A O 1
ATOM 592 N N . CYS A 1 83 ? -75.084 14.646 22.658 1.00 35.56 83 CYS A N 1
ATOM 593 C CA . CYS A 1 83 ? -76.191 13.780 23.065 1.00 35.56 83 CYS A CA 1
ATOM 594 C C . CYS A 1 83 ? -75.699 12.726 24.078 1.00 35.56 83 CYS A C 1
ATOM 596 O O . CYS A 1 83 ? -74.904 11.843 23.768 1.00 35.56 83 CYS A O 1
ATOM 598 N N . THR A 1 84 ? -76.119 12.948 25.321 1.00 39.69 84 THR A N 1
ATOM 599 C CA . THR A 1 84 ? -76.405 12.018 26.428 1.00 39.69 84 THR A CA 1
ATOM 600 C C . THR A 1 84 ? -75.917 10.554 26.394 1.00 39.69 84 THR A C 1
ATOM 602 O O . THR A 1 84 ? -76.423 9.683 25.695 1.00 39.69 84 THR A O 1
ATOM 605 N N . MET A 1 85 ? -75.002 10.303 27.335 1.00 38.69 85 MET A N 1
ATOM 606 C CA . MET A 1 85 ? -74.731 9.120 28.171 1.00 38.69 85 MET A CA 1
ATOM 607 C C . MET A 1 85 ? -75.681 7.899 28.069 1.00 38.69 85 MET A C 1
ATOM 609 O O . MET A 1 85 ? -76.847 7.958 28.460 1.00 38.69 85 MET A O 1
ATOM 613 N N . ARG A 1 86 ? -7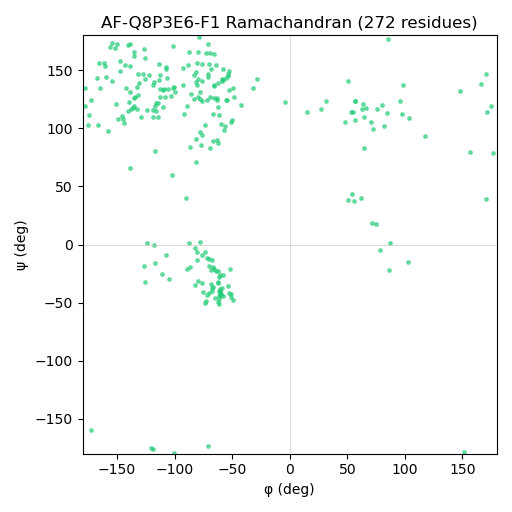5.113 6.727 27.743 1.00 46.75 86 ARG A N 1
ATOM 614 C CA . ARG A 1 86 ? -75.531 5.426 28.297 1.00 46.75 86 ARG A CA 1
ATOM 615 C C . ARG A 1 86 ? -74.304 4.607 28.704 1.00 46.75 86 ARG A C 1
ATOM 617 O O . ARG A 1 86 ? -73.459 4.277 27.879 1.00 46.75 86 ARG A O 1
ATOM 624 N N . LEU A 1 87 ? -74.244 4.288 29.996 1.00 47.88 87 LEU A N 1
ATOM 625 C CA . LEU A 1 87 ? -73.334 3.331 30.623 1.00 47.88 87 LEU A CA 1
ATOM 626 C C . LEU A 1 87 ? -73.449 1.956 29.949 1.00 47.88 87 LEU A C 1
ATOM 628 O O . LEU A 1 87 ? -74.530 1.367 29.981 1.00 47.88 87 LEU A O 1
ATOM 632 N N . ARG A 1 88 ? -72.334 1.407 29.457 1.00 46.62 88 ARG A N 1
ATOM 633 C CA . ARG A 1 88 ? -72.065 -0.040 29.457 1.00 46.62 88 ARG A CA 1
ATOM 634 C C . ARG A 1 88 ? -70.570 -0.278 29.653 1.00 46.62 88 ARG A C 1
ATOM 636 O O . ARG A 1 88 ? -69.758 0.035 28.792 1.00 46.62 88 ARG A O 1
ATOM 643 N N . SER A 1 89 ? -70.241 -0.817 30.820 1.00 49.25 89 SER A N 1
ATOM 644 C CA . SER A 1 89 ? -68.954 -1.413 31.160 1.00 49.25 89 SER A CA 1
ATOM 645 C C . SER A 1 89 ? -68.574 -2.471 30.128 1.00 49.25 89 SER A C 1
ATOM 647 O O . SER A 1 89 ? -69.417 -3.319 29.839 1.00 49.25 89 SER A O 1
ATOM 649 N N . SER A 1 90 ? -67.335 -2.461 29.625 1.00 49.00 90 SER A N 1
ATOM 650 C CA . SER A 1 90 ? -66.575 -3.666 29.248 1.00 49.00 90 SER A CA 1
ATOM 651 C C . SER A 1 90 ? -65.161 -3.324 28.760 1.00 49.00 90 SER A C 1
ATOM 653 O O . SER A 1 90 ? -64.989 -2.691 27.728 1.00 49.00 90 SER A O 1
ATOM 655 N N . LEU A 1 91 ? -64.196 -3.863 29.509 1.00 45.50 91 LEU A N 1
ATOM 656 C CA . LEU A 1 91 ? -62.930 -4.460 29.069 1.00 45.50 91 LEU A CA 1
ATOM 657 C C . LEU A 1 91 ? -61.767 -3.558 28.607 1.00 45.50 91 LEU A C 1
ATOM 659 O O . LEU A 1 91 ? -61.792 -2.883 27.585 1.00 45.50 91 LEU A O 1
ATOM 663 N N . LEU A 1 92 ? -60.699 -3.678 29.407 1.00 49.56 92 LEU A N 1
ATOM 664 C CA . LEU A 1 92 ? -59.289 -3.425 29.122 1.00 49.56 92 LEU A CA 1
ATOM 665 C C . LEU A 1 92 ? -58.885 -3.706 27.665 1.00 49.56 92 LEU A C 1
ATOM 667 O O . LEU A 1 92 ? -59.072 -4.820 27.185 1.00 49.56 92 LEU A O 1
ATOM 671 N N . ALA A 1 93 ? -58.126 -2.781 27.076 1.00 46.50 93 ALA A N 1
ATOM 672 C CA . ALA A 1 93 ? -56.944 -3.122 26.281 1.00 46.50 93 ALA A CA 1
ATOM 673 C C . ALA A 1 93 ? -56.007 -1.906 26.206 1.00 46.50 93 ALA A C 1
ATOM 675 O O . ALA A 1 93 ? -56.190 -0.992 25.407 1.00 46.50 93 ALA A O 1
ATOM 676 N N . LEU A 1 94 ? -54.995 -1.893 27.074 1.00 49.16 94 LEU A N 1
ATOM 677 C CA . LEU A 1 94 ? -53.876 -0.960 27.016 1.00 49.16 94 LEU A CA 1
ATOM 678 C C . LEU A 1 94 ? -52.867 -1.501 25.990 1.00 49.16 94 LEU A C 1
ATOM 680 O O . LEU A 1 94 ? -52.003 -2.304 26.332 1.00 49.16 94 LEU A O 1
ATOM 684 N N . SER A 1 95 ? -52.988 -1.115 24.722 1.00 51.09 95 SER A N 1
ATOM 685 C CA . SER A 1 95 ? -52.013 -1.487 23.691 1.00 51.09 95 SER A CA 1
ATOM 686 C C . SER A 1 95 ? -50.861 -0.477 23.656 1.00 51.09 95 SER A C 1
ATOM 688 O O . SER A 1 95 ? -50.867 0.460 22.856 1.00 51.09 95 SER A O 1
ATOM 690 N N . LEU A 1 96 ? -49.861 -0.660 24.526 1.00 51.38 96 LEU A N 1
ATOM 691 C CA . LEU A 1 96 ? -48.529 -0.081 24.326 1.00 51.38 96 LEU A CA 1
ATOM 692 C C . LEU A 1 96 ? -47.831 -0.868 23.206 1.00 51.38 96 LEU A C 1
ATOM 694 O O . LEU A 1 96 ? -47.321 -1.961 23.438 1.00 51.38 96 LEU A O 1
ATOM 698 N N . LEU A 1 97 ? -47.772 -0.311 21.993 1.00 53.16 97 LEU A N 1
ATOM 699 C CA . LEU A 1 97 ? -46.794 -0.755 20.998 1.00 53.16 97 LEU A CA 1
ATOM 700 C C . LEU A 1 97 ? -45.423 -0.171 21.362 1.00 53.16 97 LEU A C 1
ATOM 702 O O . LEU A 1 97 ? -45.015 0.872 20.855 1.00 53.16 97 LEU A O 1
ATOM 706 N N . THR A 1 98 ? -44.684 -0.851 22.235 1.00 53.88 98 THR A N 1
ATOM 707 C CA . THR A 1 98 ? -43.228 -0.695 22.285 1.00 53.88 98 THR A CA 1
ATOM 708 C C . THR A 1 98 ? -42.644 -1.464 21.105 1.00 53.88 98 THR A C 1
ATOM 710 O O . THR A 1 98 ? -42.429 -2.673 21.182 1.00 53.88 98 THR A O 1
ATOM 713 N N . ALA A 1 99 ? -42.416 -0.771 19.989 1.00 52.47 99 ALA A N 1
ATOM 714 C CA . ALA A 1 99 ? -41.563 -1.274 18.922 1.00 52.47 99 ALA A CA 1
ATOM 715 C C . ALA A 1 99 ? -40.115 -1.281 19.433 1.00 52.47 99 ALA A C 1
ATOM 717 O O . ALA A 1 99 ? -39.348 -0.341 19.226 1.00 52.47 99 ALA A O 1
ATOM 718 N N . SER A 1 100 ? -39.759 -2.337 20.159 1.00 56.62 100 SER A N 1
ATOM 719 C CA . SER A 1 100 ? -38.382 -2.672 20.490 1.00 56.62 100 SER A CA 1
ATOM 720 C C . SER A 1 100 ? -37.684 -3.038 19.185 1.00 56.62 100 SER A C 1
ATOM 722 O O . SER A 1 100 ? -37.695 -4.193 18.762 1.00 56.62 100 SER A O 1
ATOM 724 N N . GLY A 1 101 ? -37.114 -2.042 18.511 1.00 52.09 101 GLY A N 1
ATOM 725 C CA . GLY A 1 101 ? -36.126 -2.270 17.470 1.00 52.09 101 GLY A CA 1
ATOM 726 C C . GLY A 1 101 ? -34.924 -2.952 18.107 1.00 52.09 101 GLY A C 1
ATOM 727 O O . GLY A 1 101 ? -33.998 -2.285 18.560 1.00 52.09 101 GLY A O 1
ATOM 728 N N . LEU A 1 102 ? -34.953 -4.283 18.178 1.00 48.88 102 LEU A N 1
ATOM 729 C CA . LEU A 1 102 ? -33.757 -5.089 18.348 1.00 48.88 102 LEU A CA 1
ATOM 730 C C . LEU A 1 102 ? -32.909 -4.834 17.106 1.00 48.88 102 LEU A C 1
ATOM 732 O O . LEU A 1 102 ? -33.038 -5.508 16.087 1.00 48.88 102 LEU A O 1
ATOM 736 N N . ALA A 1 103 ? -32.056 -3.816 17.185 1.00 54.16 103 ALA A N 1
ATOM 737 C CA . ALA A 1 103 ? -30.848 -3.797 16.397 1.00 54.16 103 ALA A CA 1
ATOM 738 C C . ALA A 1 103 ? -30.109 -5.080 16.779 1.00 54.16 103 ALA A C 1
ATOM 740 O O . ALA A 1 103 ? -29.495 -5.160 17.842 1.00 54.16 103 ALA A O 1
ATOM 741 N N . THR A 1 104 ? -30.237 -6.116 15.951 1.00 48.75 104 THR A N 1
ATOM 742 C CA . THR A 1 104 ? -29.293 -7.225 15.943 1.00 48.75 104 THR A CA 1
ATOM 743 C C . THR A 1 104 ? -27.925 -6.580 15.836 1.00 48.75 104 THR A C 1
ATOM 745 O O . THR A 1 104 ? -27.586 -6.018 14.793 1.00 48.75 104 THR A O 1
ATOM 748 N N . ALA A 1 105 ? -27.183 -6.572 16.944 1.00 52.50 105 ALA A N 1
ATOM 749 C CA . ALA A 1 105 ? -25.770 -6.274 16.923 1.00 52.50 105 ALA A CA 1
ATOM 750 C C . ALA A 1 105 ? -25.181 -7.286 15.944 1.00 52.50 105 ALA A C 1
ATOM 752 O O . ALA A 1 105 ? -25.111 -8.472 16.256 1.00 52.50 105 ALA A O 1
ATOM 753 N N . ALA A 1 106 ? -24.904 -6.831 14.719 1.00 55.25 106 ALA A N 1
ATOM 754 C CA . ALA A 1 106 ? -24.223 -7.634 13.724 1.00 55.25 106 ALA A CA 1
ATOM 755 C C . ALA A 1 106 ? -23.001 -8.225 14.419 1.00 55.25 106 ALA A C 1
ATOM 757 O O . ALA A 1 106 ? -22.282 -7.474 15.085 1.00 55.25 106 ALA A O 1
ATOM 758 N N . ASP A 1 107 ? -22.851 -9.546 14.340 1.00 55.59 107 ASP A N 1
ATOM 759 C CA . ASP A 1 107 ? -21.789 -10.271 15.019 1.00 55.59 107 ASP A CA 1
ATOM 760 C C . ASP A 1 107 ? -20.463 -9.583 14.692 1.00 55.59 107 ASP A C 1
ATOM 762 O O . ASP A 1 107 ? -20.026 -9.515 13.539 1.00 55.59 107 ASP A O 1
ATOM 766 N N . VAL A 1 108 ? -19.920 -8.892 15.692 1.00 61.88 108 VAL A N 1
ATOM 767 C CA . VAL A 1 108 ? -18.805 -7.984 15.482 1.00 61.88 108 VAL A CA 1
ATOM 768 C C . VAL A 1 108 ? -17.593 -8.882 15.374 1.00 61.88 108 VAL A C 1
ATOM 770 O O . VAL A 1 108 ? -17.052 -9.294 16.398 1.00 61.88 108 VAL A O 1
ATOM 773 N N . THR A 1 109 ? -17.182 -9.204 14.147 1.00 80.44 109 THR A N 1
ATOM 774 C CA . THR A 1 109 ? -15.988 -10.013 13.908 1.00 80.44 109 THR A CA 1
ATOM 775 C C . THR A 1 109 ? -14.794 -9.279 14.512 1.00 80.44 109 THR A C 1
ATOM 777 O O . THR A 1 109 ? -14.342 -8.255 13.997 1.00 80.44 109 THR A O 1
ATOM 780 N N . LYS A 1 110 ? -14.335 -9.766 15.665 1.00 93.94 110 LYS A N 1
ATOM 781 C CA . LYS A 1 110 ? -13.177 -9.247 16.389 1.00 93.94 110 LYS A CA 1
ATOM 782 C C . LYS A 1 110 ? -12.088 -10.291 16.347 1.00 93.94 110 LYS A C 1
ATOM 784 O O . LYS A 1 110 ? -12.325 -11.440 16.707 1.00 93.94 110 LYS A O 1
ATOM 789 N N . TYR A 1 111 ? -10.912 -9.885 15.909 1.00 96.44 111 TYR A N 1
ATOM 790 C CA . TYR A 1 111 ? -9.755 -10.759 15.837 1.00 96.44 111 TYR A CA 1
ATOM 791 C C . TYR A 1 111 ? -8.485 -9.929 15.756 1.00 96.44 111 TYR A C 1
ATOM 793 O O . TYR A 1 111 ? -8.493 -8.798 15.265 1.00 96.44 111 TYR A O 1
ATOM 801 N N . ASP A 1 112 ? -7.398 -10.517 16.227 1.00 97.56 112 ASP A N 1
ATOM 802 C CA . ASP A 1 112 ? -6.069 -9.947 16.096 1.00 97.56 112 ASP A CA 1
ATOM 803 C C . ASP A 1 112 ? -5.391 -10.475 14.833 1.00 97.56 112 ASP A C 1
ATOM 805 O O . ASP A 1 112 ? -5.669 -11.578 14.354 1.00 97.56 112 ASP A O 1
ATOM 809 N N . GLY A 1 113 ? -4.493 -9.668 14.287 1.00 98.00 113 GLY A N 1
ATOM 810 C CA . GLY A 1 113 ? -3.700 -10.036 13.130 1.00 98.00 113 GLY A CA 1
ATOM 811 C C . GLY A 1 113 ? -2.630 -9.003 12.829 1.00 98.00 113 GLY A C 1
ATOM 812 O O . GLY A 1 113 ? -2.236 -8.194 13.671 1.00 98.00 113 GLY A O 1
ATOM 813 N N . PHE A 1 114 ? -2.162 -9.029 11.593 1.00 98.75 114 PHE A N 1
ATOM 814 C CA . PHE A 1 114 ? -1.086 -8.190 11.105 1.00 98.75 114 PHE A CA 1
ATOM 815 C C . PHE A 1 114 ? -1.498 -7.544 9.791 1.00 98.75 114 PHE A C 1
ATOM 817 O O . PHE A 1 114 ? -2.201 -8.154 8.985 1.00 98.75 114 PHE A O 1
ATOM 824 N N . LEU A 1 115 ? -1.035 -6.320 9.544 1.00 98.75 115 LEU A N 1
ATOM 825 C CA . LEU A 1 115 ? -1.204 -5.711 8.230 1.00 98.75 115 LEU A CA 1
ATOM 826 C C . LEU A 1 115 ? -0.455 -6.527 7.178 1.00 98.75 115 LEU A C 1
ATOM 828 O O . LEU A 1 115 ? 0.749 -6.741 7.306 1.00 98.75 115 LEU A O 1
ATOM 832 N N . CYS A 1 116 ? -1.145 -6.940 6.117 1.00 98.38 116 CYS A N 1
ATOM 833 C CA . CYS A 1 116 ? -0.547 -7.735 5.039 1.00 98.38 116 CYS A CA 1
ATOM 834 C C . CYS A 1 116 ? 0.520 -6.968 4.237 1.00 98.38 116 CYS A C 1
ATOM 836 O O . CYS A 1 116 ? 1.345 -7.571 3.553 1.00 98.38 116 CYS A O 1
ATOM 838 N N . CYS A 1 117 ? 0.481 -5.637 4.297 1.00 98.75 117 CYS A N 1
ATOM 839 C CA . CYS A 1 117 ? 1.219 -4.738 3.428 1.00 98.75 117 CYS A CA 1
ATOM 840 C C . CYS A 1 117 ? 1.462 -3.388 4.097 1.00 98.75 117 CYS A C 1
ATOM 842 O O . CYS A 1 117 ? 0.922 -3.102 5.169 1.00 98.75 117 CYS A O 1
ATOM 844 N N . ASN A 1 118 ? 2.252 -2.543 3.436 1.00 98.69 118 ASN A N 1
ATOM 845 C CA . ASN A 1 118 ? 2.343 -1.145 3.821 1.00 98.69 118 ASN A CA 1
ATOM 846 C C . ASN A 1 118 ? 1.041 -0.403 3.518 1.00 98.69 118 ASN A C 1
ATOM 848 O O . ASN A 1 118 ? 0.591 -0.362 2.370 1.00 98.69 118 ASN A O 1
ATOM 852 N N . LEU A 1 119 ? 0.506 0.274 4.529 1.00 98.50 119 LEU A N 1
ATOM 853 C CA . LEU A 1 119 ? -0.681 1.116 4.409 1.00 98.50 119 LEU A CA 1
ATOM 854 C C . LEU A 1 119 ? -0.381 2.544 4.849 1.00 98.50 119 LEU A C 1
ATOM 856 O O . LEU A 1 119 ? 0.403 2.770 5.766 1.00 98.50 119 LEU A O 1
ATOM 860 N N . ARG A 1 120 ? -1.015 3.523 4.212 1.00 98.06 120 ARG A N 1
ATOM 861 C CA . ARG A 1 120 ? -0.856 4.943 4.521 1.00 98.06 120 ARG A CA 1
ATOM 862 C C . ARG A 1 120 ? -2.047 5.449 5.317 1.00 98.06 120 ARG A C 1
ATOM 864 O O . ARG A 1 120 ? -3.193 5.268 4.919 1.00 98.06 120 ARG A O 1
ATOM 871 N N . THR A 1 121 ? -1.758 6.085 6.446 1.00 97.69 121 THR A N 1
ATOM 872 C CA . THR A 1 121 ? -2.756 6.580 7.402 1.00 97.69 121 THR A CA 1
ATOM 873 C C . THR A 1 121 ? -2.525 8.055 7.711 1.00 97.69 121 THR A C 1
ATOM 875 O O . THR A 1 121 ? -1.377 8.496 7.776 1.00 97.69 121 THR A O 1
ATOM 878 N N . ASP A 1 122 ? -3.600 8.807 7.948 1.00 95.94 122 ASP A N 1
ATOM 879 C CA . ASP A 1 122 ? -3.535 10.124 8.615 1.00 95.94 122 ASP A CA 1
ATOM 880 C C . ASP A 1 122 ? -3.610 10.026 10.149 1.00 95.94 122 ASP A C 1
ATOM 882 O O . ASP A 1 122 ? -3.585 11.033 10.848 1.00 95.94 122 ASP A O 1
ATOM 886 N N . GLY A 1 123 ? -3.686 8.807 10.688 1.00 95.88 123 GLY A N 1
ATOM 887 C CA . GLY A 1 123 ? -3.857 8.541 12.113 1.00 95.88 123 GLY A CA 1
ATOM 888 C C . GLY A 1 123 ? -5.279 8.147 12.499 1.00 95.88 123 GLY A C 1
ATOM 889 O O . GLY A 1 123 ? -5.447 7.565 13.564 1.00 95.88 123 GLY A O 1
ATOM 890 N N . SER A 1 124 ? -6.269 8.375 11.634 1.00 96.62 124 SER A N 1
ATOM 891 C CA . SER A 1 124 ? -7.664 7.965 11.844 1.00 96.62 124 SER A CA 1
ATOM 892 C C . SER A 1 124 ? -8.221 7.121 10.693 1.00 96.62 124 SER A C 1
ATOM 894 O O . SER A 1 124 ? -9.018 6.209 10.930 1.00 96.62 124 SER A O 1
ATOM 896 N N . TRP A 1 125 ? -7.768 7.378 9.464 1.00 97.75 125 TRP A N 1
ATOM 897 C CA . TRP A 1 125 ? -8.272 6.766 8.241 1.00 97.75 125 TRP A CA 1
ATOM 898 C C . TRP A 1 125 ? -7.147 6.256 7.340 1.00 97.75 125 TRP A C 1
ATOM 900 O O . TRP A 1 125 ? -6.156 6.946 7.079 1.00 97.75 125 TRP A O 1
ATOM 910 N N . ILE A 1 126 ? -7.353 5.050 6.820 1.00 98.19 126 ILE A N 1
ATOM 911 C CA . ILE A 1 126 ? -6.549 4.396 5.790 1.00 98.19 126 ILE A CA 1
ATOM 912 C C . ILE A 1 126 ? -7.471 4.164 4.598 1.00 98.19 126 ILE A C 1
ATOM 914 O O . ILE A 1 126 ? -8.423 3.400 4.712 1.00 98.19 126 ILE A O 1
ATOM 918 N N . SER A 1 127 ? -7.199 4.801 3.463 1.00 97.62 127 SER A N 1
ATOM 919 C CA . SER A 1 127 ? -7.954 4.544 2.230 1.00 97.62 127 SER A CA 1
ATOM 920 C C . SER A 1 127 ? -7.464 3.258 1.559 1.00 97.62 127 SER A C 1
ATOM 922 O O . SER A 1 127 ? -6.254 3.013 1.537 1.00 97.62 127 SER A O 1
ATOM 924 N N 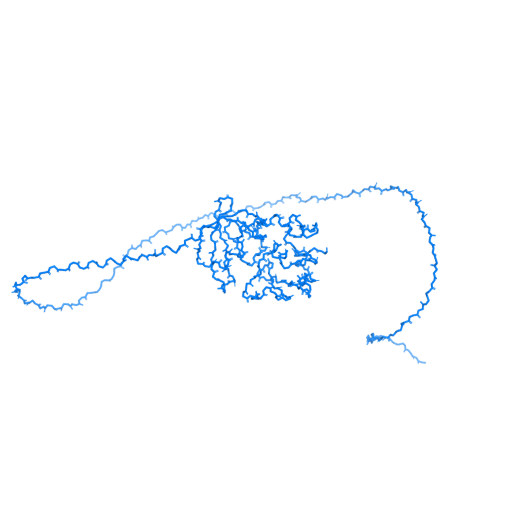. ASP A 1 128 ? -8.362 2.463 0.971 1.00 97.44 128 ASP A N 1
ATOM 925 C CA . ASP A 1 128 ? -8.000 1.260 0.208 1.00 97.44 128 ASP A CA 1
ATOM 926 C C . ASP A 1 128 ? -7.174 1.556 -1.049 1.00 97.44 128 ASP A C 1
ATOM 928 O O . ASP A 1 128 ? -6.392 0.704 -1.467 1.00 97.44 128 ASP A O 1
ATOM 932 N N . SER A 1 129 ? -7.247 2.780 -1.583 1.00 97.00 129 SER A N 1
ATOM 933 C CA . SER A 1 129 ? -6.349 3.253 -2.649 1.00 97.00 129 SER A CA 1
ATOM 934 C C . SER A 1 129 ? -4.912 3.521 -2.189 1.00 97.00 129 SER A C 1
ATOM 936 O O . SER A 1 129 ? -4.027 3.722 -3.018 1.00 97.00 129 SER A O 1
ATOM 938 N N . ASN A 1 130 ? -4.662 3.548 -0.875 1.00 97.62 130 ASN A N 1
ATOM 939 C CA . ASN A 1 130 ? -3.335 3.692 -0.271 1.00 97.62 130 ASN A CA 1
ATOM 940 C C . ASN A 1 130 ? -2.532 4.940 -0.718 1.00 97.62 130 ASN A C 1
ATOM 942 O O . ASN A 1 130 ? -1.304 4.882 -0.886 1.00 97.62 130 ASN A O 1
ATOM 946 N N . TYR A 1 131 ? -3.219 6.075 -0.904 1.00 95.56 131 TYR A N 1
ATOM 947 C CA . TYR A 1 131 ? -2.623 7.321 -1.395 1.00 95.56 131 TYR A CA 1
ATOM 948 C C . TYR A 1 131 ? -1.467 7.837 -0.529 1.00 95.56 131 TYR A C 1
ATOM 950 O O . TYR A 1 131 ? -1.499 7.794 0.703 1.00 95.56 131 TYR A O 1
ATOM 958 N N . ALA A 1 132 ? -0.450 8.376 -1.197 1.00 93.12 132 ALA A N 1
ATOM 959 C CA . ALA A 1 132 ? 0.711 9.034 -0.612 1.00 93.12 132 ALA A CA 1
ATOM 960 C C . ALA A 1 132 ? 0.580 10.557 -0.707 1.00 93.12 132 ALA A C 1
ATOM 962 O O . ALA A 1 132 ? 1.386 11.220 -1.355 1.00 93.12 132 ALA A O 1
ATOM 963 N N . GLU A 1 133 ? -0.474 11.074 -0.088 1.00 91.31 133 GLU A N 1
ATOM 964 C CA . GLU A 1 133 ? -0.733 12.507 0.038 1.00 91.31 133 GLU A CA 1
ATOM 965 C C . GLU A 1 133 ? -0.040 13.086 1.280 1.00 91.31 133 GLU A C 1
ATOM 967 O O . GLU A 1 133 ? 0.409 12.351 2.169 1.00 91.31 133 GLU A O 1
ATOM 972 N N . ASP A 1 134 ? 0.040 14.412 1.344 1.00 90.12 134 ASP A N 1
ATOM 973 C CA . ASP A 1 134 ? 0.671 15.119 2.454 1.00 90.12 134 ASP A CA 1
ATOM 974 C C . ASP A 1 134 ? 0.004 14.787 3.797 1.00 90.12 134 ASP A C 1
ATOM 976 O O . ASP A 1 134 ? -1.209 14.601 3.906 1.00 90.12 134 ASP A O 1
ATOM 980 N N . GLY A 1 135 ? 0.823 14.679 4.846 1.00 91.38 135 GLY A N 1
ATOM 981 C CA . GLY A 1 135 ? 0.369 14.318 6.193 1.00 91.38 135 GLY A CA 1
ATOM 982 C C . GLY A 1 135 ? 0.105 12.823 6.403 1.00 91.38 135 GLY A C 1
ATOM 983 O O . GLY A 1 135 ? -0.136 12.405 7.537 1.00 91.38 135 GLY A O 1
ATOM 984 N N . LYS A 1 136 ? 0.198 11.989 5.358 1.00 95.25 136 LYS A N 1
ATOM 985 C CA . LYS A 1 136 ? 0.106 10.534 5.506 1.00 95.25 136 LYS A CA 1
ATOM 986 C C . LYS A 1 136 ? 1.437 9.950 5.973 1.00 95.25 136 LYS A C 1
ATOM 988 O O . LYS A 1 136 ? 2.505 10.266 5.453 1.00 95.25 136 LYS A O 1
ATOM 993 N N . ARG A 1 137 ? 1.366 9.015 6.917 1.00 95.94 137 ARG A N 1
ATOM 994 C CA . ARG A 1 137 ? 2.500 8.187 7.356 1.00 95.94 137 ARG A CA 1
ATOM 995 C C . ARG A 1 137 ? 2.281 6.730 6.977 1.00 95.94 137 ARG A C 1
ATOM 997 O O . ARG A 1 137 ? 1.142 6.283 6.857 1.00 95.94 137 ARG A O 1
ATOM 1004 N N . VAL A 1 138 ? 3.369 5.978 6.839 1.00 97.62 138 VAL A N 1
ATOM 1005 C CA . VAL A 1 138 ? 3.317 4.542 6.541 1.00 97.62 138 VAL A CA 1
ATOM 1006 C C . VAL A 1 138 ? 3.161 3.734 7.834 1.00 97.62 138 VAL A C 1
ATOM 1008 O O . VAL A 1 138 ? 3.915 3.909 8.790 1.00 97.62 138 VAL A O 1
ATOM 1011 N N . LEU A 1 139 ? 2.181 2.836 7.851 1.00 98.25 139 LEU A N 1
ATOM 1012 C CA . LEU A 1 139 ? 2.128 1.658 8.706 1.00 98.25 139 LEU A CA 1
ATOM 1013 C C . LEU A 1 139 ? 2.823 0.528 7.956 1.00 98.25 139 LEU A C 1
ATOM 1015 O O . LEU A 1 139 ? 2.419 0.187 6.845 1.00 98.25 139 LEU A O 1
ATOM 1019 N N . ALA A 1 140 ? 3.891 -0.003 8.540 1.00 98.44 140 ALA A N 1
ATOM 1020 C CA . ALA A 1 140 ? 4.703 -1.015 7.886 1.00 98.44 140 ALA A CA 1
ATOM 1021 C C . ALA A 1 140 ? 3.944 -2.343 7.740 1.00 98.44 140 ALA A C 1
ATOM 1023 O O . ALA A 1 140 ? 3.122 -2.717 8.580 1.00 98.44 140 ALA A O 1
ATOM 1024 N N . VAL A 1 141 ? 4.285 -3.100 6.700 1.00 98.50 141 VAL A N 1
ATOM 1025 C CA . VAL A 1 141 ? 3.896 -4.508 6.584 1.00 98.50 141 VAL A CA 1
ATOM 1026 C C . VAL A 1 141 ? 4.228 -5.274 7.871 1.00 98.50 141 VAL A C 1
ATOM 1028 O O . VAL A 1 141 ? 5.301 -5.118 8.460 1.00 98.50 141 VAL A O 1
ATOM 1031 N N . GLY A 1 142 ? 3.280 -6.080 8.342 1.00 98.50 142 GLY A N 1
ATOM 1032 C CA . GLY A 1 142 ? 3.383 -6.812 9.601 1.00 98.50 142 GLY A CA 1
ATOM 1033 C C . GLY A 1 142 ? 3.201 -5.952 10.852 1.00 98.50 142 GLY A C 1
ATOM 1034 O O . GLY A 1 142 ? 3.621 -6.351 11.940 1.00 98.50 142 GLY A O 1
ATOM 1035 N N . THR A 1 143 ? 2.637 -4.745 10.746 1.00 98.75 143 THR A N 1
ATOM 1036 C CA . THR A 1 143 ? 2.166 -4.007 11.926 1.00 98.75 143 THR A CA 1
ATOM 1037 C C . THR A 1 143 ? 1.036 -4.800 12.599 1.00 98.75 143 THR A C 1
ATOM 1039 O O . THR A 1 143 ? 0.049 -5.096 11.923 1.00 98.75 143 THR A O 1
ATOM 1042 N N . PRO A 1 144 ? 1.145 -5.136 13.900 1.00 98.56 144 PRO A N 1
ATOM 1043 C CA . PRO A 1 144 ? 0.071 -5.799 14.633 1.00 98.56 144 PRO A CA 1
ATOM 1044 C C . PRO A 1 144 ? -1.150 -4.889 14.760 1.00 98.56 144 PRO A C 1
ATOM 1046 O O . PRO A 1 144 ? -1.014 -3.699 15.072 1.00 98.56 144 PRO A O 1
ATOM 1049 N N . VAL A 1 145 ? -2.333 -5.450 14.536 1.00 98.56 145 VAL A N 1
ATOM 1050 C CA . VAL A 1 145 ? -3.612 -4.743 14.620 1.00 98.56 145 VAL A CA 1
ATOM 1051 C C . VAL A 1 145 ? -4.694 -5.641 15.208 1.00 98.56 145 VAL A C 1
ATOM 1053 O O . VAL A 1 145 ? -4.646 -6.860 15.067 1.00 98.56 145 VAL A O 1
ATOM 1056 N N . SER A 1 146 ? -5.707 -5.023 15.807 1.00 98.19 146 SER A N 1
ATOM 1057 C CA . SER A 1 146 ? -6.926 -5.717 16.235 1.00 98.19 146 SER A CA 1
ATOM 1058 C C . SER A 1 146 ? -8.104 -5.215 15.421 1.00 98.19 146 SER A C 1
ATOM 1060 O O . SER A 1 146 ? -8.408 -4.022 15.473 1.00 98.19 146 SER A O 1
ATOM 1062 N N . VAL A 1 147 ? -8.807 -6.090 14.706 1.00 98.00 147 VAL A N 1
ATOM 1063 C CA . VAL A 1 147 ? -10.117 -5.760 14.141 1.00 98.00 147 VAL A CA 1
ATOM 1064 C C . VAL A 1 147 ? -11.114 -5.683 15.287 1.00 98.00 147 VAL A C 1
ATOM 1066 O O . VAL A 1 147 ? -11.261 -6.603 16.087 1.00 98.00 147 VAL A O 1
ATOM 1069 N N . THR A 1 148 ? -11.782 -4.541 15.393 1.00 97.06 148 THR A N 1
ATOM 1070 C CA . THR A 1 148 ? -12.723 -4.240 16.481 1.00 97.06 148 THR A CA 1
ATOM 1071 C C . THR A 1 148 ? -14.176 -4.249 16.033 1.00 97.06 148 THR A C 1
ATOM 1073 O O . THR A 1 148 ? -15.068 -4.182 16.879 1.00 97.06 148 THR A O 1
ATOM 1076 N N . GLY 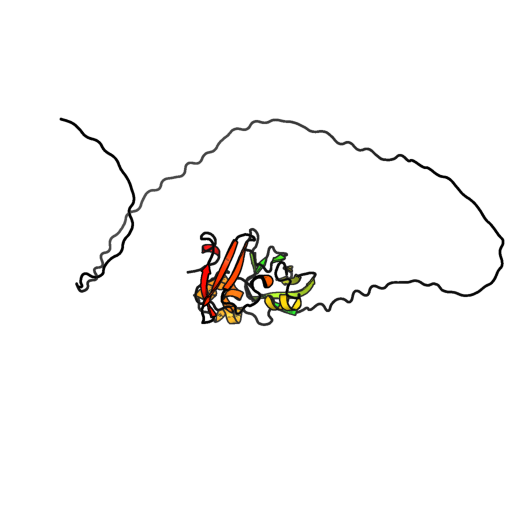A 1 149 ? -14.402 -4.335 14.722 1.00 96.50 149 GLY A N 1
ATOM 1077 C CA . GLY A 1 149 ? -15.709 -4.459 14.105 1.00 96.50 149 GLY A CA 1
ATOM 1078 C C . GLY A 1 149 ? -15.765 -3.862 12.712 1.00 96.50 149 GLY A C 1
ATOM 1079 O O . GLY A 1 149 ? -14.792 -3.298 12.212 1.00 96.50 149 GLY A O 1
ATOM 1080 N N . PHE A 1 150 ? -16.946 -3.922 12.112 1.00 96.62 150 PHE A N 1
ATOM 1081 C CA . PHE A 1 150 ? -17.208 -3.343 10.802 1.00 96.62 150 PHE A CA 1
ATOM 1082 C C . PHE A 1 150 ? -18.167 -2.161 10.913 1.00 96.62 150 PHE A C 1
ATOM 1084 O O . PHE A 1 150 ? -19.052 -2.128 11.765 1.00 96.62 150 PHE A O 1
ATOM 1091 N N . GLY A 1 151 ? -17.969 -1.166 10.054 1.00 94.50 151 GLY A N 1
ATOM 1092 C CA . GLY A 1 151 ? -18.902 -0.059 9.868 1.00 94.50 151 GLY A CA 1
ATOM 1093 C C . GLY A 1 151 ? -19.394 -0.015 8.427 1.00 94.50 151 GLY A C 1
ATOM 1094 O O . GLY A 1 151 ? -19.049 -0.863 7.604 1.00 94.50 151 GLY A O 1
ATOM 1095 N N . ARG A 1 152 ? -20.174 1.011 8.077 1.00 95.31 152 ARG A N 1
ATOM 1096 C CA . ARG A 1 152 ? -20.588 1.213 6.682 1.00 95.31 152 ARG A CA 1
ATOM 1097 C C . ARG A 1 152 ? -19.351 1.443 5.808 1.00 95.31 152 ARG A C 1
ATOM 1099 O O . ARG A 1 152 ? -18.723 2.492 5.962 1.00 95.31 152 ARG A O 1
ATOM 1106 N N . ASN A 1 153 ? -19.036 0.492 4.929 1.00 96.25 153 ASN A N 1
ATOM 1107 C CA . ASN A 1 153 ? -17.890 0.502 4.010 1.00 96.25 153 ASN A CA 1
ATOM 1108 C C . ASN A 1 153 ? -16.541 0.720 4.714 1.00 96.25 153 ASN A C 1
ATOM 1110 O O . ASN A 1 153 ? -15.743 1.549 4.281 1.00 96.25 153 ASN A O 1
ATOM 1114 N N . ARG A 1 154 ? -16.309 0.059 5.853 1.00 97.62 154 ARG A N 1
ATOM 1115 C CA . ARG A 1 154 ? -15.039 0.180 6.581 1.00 97.62 154 ARG A CA 1
ATOM 1116 C C . ARG A 1 154 ? -14.807 -0.965 7.554 1.00 97.62 154 ARG A C 1
ATOM 1118 O O . ARG A 1 154 ? -15.754 -1.526 8.112 1.00 97.62 154 ARG A O 1
ATOM 1125 N N . VAL A 1 155 ? -13.535 -1.188 7.852 1.00 98.12 155 VAL A N 1
ATOM 1126 C CA . VAL A 1 155 ? -13.063 -2.084 8.908 1.00 98.12 155 VAL A CA 1
ATOM 1127 C C . VAL A 1 155 ? -12.468 -1.239 10.023 1.00 98.12 155 VAL A C 1
ATOM 1129 O O . VAL A 1 155 ? -11.502 -0.510 9.805 1.00 98.12 155 VAL A O 1
ATOM 1132 N N . ASN A 1 156 ? -13.045 -1.320 11.219 1.00 98.25 156 ASN A N 1
ATOM 1133 C CA . ASN A 1 156 ? -12.546 -0.606 12.388 1.00 98.25 156 ASN A CA 1
ATOM 1134 C C . ASN A 1 156 ? -11.415 -1.415 13.017 1.00 98.25 156 ASN A C 1
ATOM 1136 O O . ASN A 1 156 ? -11.615 -2.569 13.406 1.00 98.25 156 ASN A O 1
ATOM 1140 N N . ILE A 1 157 ? -10.251 -0.799 13.187 1.00 98.31 157 ILE A N 1
ATOM 1141 C CA . ILE A 1 157 ? -9.068 -1.444 13.754 1.00 98.31 157 ILE A CA 1
ATOM 1142 C C . ILE A 1 157 ? -8.514 -0.658 14.941 1.00 98.31 157 ILE A C 1
ATOM 1144 O O . ILE A 1 157 ? -8.764 0.539 15.098 1.00 98.31 157 ILE A O 1
ATOM 1148 N N . LYS A 1 158 ? -7.718 -1.331 15.767 1.00 98.19 158 LYS A N 1
ATOM 1149 C CA . LYS A 1 158 ? -6.774 -0.691 16.678 1.00 98.19 158 LYS A CA 1
ATOM 1150 C C . LYS A 1 158 ? -5.354 -0.927 16.198 1.00 98.19 158 LYS A C 1
ATOM 1152 O O . LYS A 1 158 ? -4.994 -2.060 15.888 1.00 98.19 158 LYS A O 1
ATOM 1157 N N . VAL A 1 159 ? -4.555 0.132 16.193 1.00 97.62 159 VAL A N 1
ATOM 1158 C CA . VAL A 1 159 ? -3.125 0.098 15.875 1.00 97.62 159 VAL A CA 1
ATOM 1159 C C . VAL A 1 159 ? -2.388 0.707 17.057 1.00 97.62 159 VAL A C 1
ATOM 1161 O O . VAL A 1 159 ? -2.601 1.875 17.365 1.00 97.62 159 VAL A O 1
ATOM 1164 N N . ALA A 1 160 ? -1.558 -0.082 17.744 1.00 93.75 160 ALA A N 1
ATOM 1165 C CA . ALA A 1 160 ? -0.893 0.346 18.981 1.00 93.75 160 ALA A CA 1
ATOM 1166 C C . ALA A 1 160 ? -1.866 0.951 20.025 1.00 93.75 160 ALA A C 1
ATOM 1168 O O . ALA A 1 160 ? -1.558 1.937 20.682 1.00 93.75 160 ALA A O 1
ATOM 1169 N N . GLY A 1 161 ? -3.069 0.377 20.149 1.00 93.12 161 GLY A N 1
ATOM 1170 C CA . GLY A 1 161 ? -4.117 0.842 21.070 1.00 93.12 161 GLY A CA 1
ATOM 1171 C C . GLY A 1 161 ? -5.023 1.952 20.522 1.00 93.12 161 GLY A C 1
ATOM 1172 O O . GLY A 1 161 ? -6.175 2.047 20.952 1.00 93.12 161 GLY A O 1
ATOM 1173 N N . GLU A 1 162 ? -4.565 2.708 19.524 1.00 97.00 162 GLU A N 1
ATOM 1174 C CA . GLU A 1 162 ? -5.308 3.816 18.917 1.00 97.00 162 GLU A CA 1
ATOM 1175 C C . GLU A 1 162 ? -6.323 3.337 17.879 1.00 97.00 162 GLU A C 1
ATOM 1177 O O . GLU A 1 162 ? -6.046 2.437 17.083 1.00 97.00 162 GLU A O 1
ATOM 1182 N N . LYS A 1 163 ? -7.512 3.949 17.868 1.00 97.75 163 LYS A N 1
ATOM 1183 C CA . LYS A 1 163 ? -8.592 3.594 16.936 1.00 97.75 163 LYS A CA 1
ATOM 1184 C C . LYS A 1 163 ? -8.328 4.175 15.550 1.00 97.75 163 LYS A C 1
ATOM 1186 O O . LYS A 1 163 ? -8.104 5.373 15.423 1.00 97.75 163 LYS A O 1
ATOM 1191 N N . GLN A 1 164 ? -8.452 3.343 14.520 1.00 97.81 164 GLN A N 1
ATOM 1192 C CA . GLN A 1 164 ? -8.407 3.749 13.114 1.00 97.81 164 GLN A CA 1
ATOM 1193 C C . GLN A 1 164 ? -9.447 2.979 12.296 1.00 97.81 164 GLN A C 1
ATOM 1195 O O . GLN A 1 164 ? -10.085 2.042 12.780 1.00 97.81 164 GLN A O 1
ATOM 1200 N N . SER A 1 165 ? -9.630 3.364 11.039 1.00 98.31 165 SER A N 1
ATOM 1201 C CA . SER A 1 165 ? -10.454 2.629 10.081 1.00 98.31 165 SER A CA 1
ATOM 1202 C C . SER A 1 165 ? -9.711 2.414 8.773 1.00 98.31 165 SER A C 1
ATOM 1204 O O . SER A 1 165 ? -9.066 3.332 8.273 1.00 98.31 165 SER A O 1
ATOM 1206 N N . ILE A 1 166 ? -9.853 1.218 8.205 1.00 98.50 166 ILE A N 1
ATOM 1207 C CA . ILE A 1 166 ? -9.546 0.963 6.799 1.00 98.50 166 ILE A CA 1
ATOM 1208 C C . ILE A 1 166 ? -10.843 1.171 6.019 1.00 98.50 166 ILE A C 1
ATOM 1210 O O . ILE A 1 166 ? -11.815 0.436 6.211 1.00 98.50 166 ILE A O 1
ATOM 1214 N N . GLY A 1 167 ? -10.872 2.215 5.203 1.00 98.12 167 GLY A N 1
ATOM 1215 C CA . GLY A 1 167 ? -11.991 2.600 4.364 1.00 98.12 167 GLY A CA 1
ATOM 1216 C C . GLY A 1 167 ? -12.088 1.734 3.126 1.00 98.12 167 GLY A C 1
ATOM 1217 O O . GLY A 1 167 ? -11.139 1.662 2.353 1.00 98.12 167 GLY A O 1
ATOM 1218 N N . ASN A 1 168 ? -13.251 1.124 2.917 1.00 97.81 168 ASN A N 1
ATOM 1219 C CA . ASN A 1 168 ? -13.617 0.575 1.620 1.00 97.81 168 ASN A CA 1
ATOM 1220 C C . ASN A 1 168 ? -14.151 1.726 0.745 1.00 97.81 168 ASN A C 1
ATOM 1222 O O . ASN A 1 168 ? -15.364 1.884 0.540 1.00 97.81 168 ASN A O 1
ATOM 1226 N N . ASP A 1 169 ? -13.239 2.604 0.325 1.00 96.81 169 ASP A N 1
ATOM 1227 C CA . ASP A 1 169 ? -13.590 3.831 -0.380 1.00 96.81 169 ASP A CA 1
ATOM 1228 C C . ASP A 1 169 ? -13.991 3.516 -1.823 1.00 96.81 169 ASP A C 1
ATOM 1230 O O . ASP A 1 169 ? -15.015 4.042 -2.281 1.00 96.81 169 ASP A O 1
ATOM 1234 N N . TYR A 1 170 ? -13.263 2.602 -2.481 1.00 97.69 170 TYR A N 1
ATOM 1235 C CA . TYR A 1 170 ? -13.409 2.300 -3.912 1.00 97.69 170 TYR A CA 1
ATOM 1236 C C . TYR A 1 170 ? -13.632 0.809 -4.244 1.00 97.69 170 TYR A C 1
ATOM 1238 O O . TYR A 1 170 ? -14.155 0.493 -5.315 1.00 97.69 170 TYR A O 1
ATOM 1246 N N . SER A 1 171 ? -13.316 -0.110 -3.330 1.00 97.31 171 SER A N 1
ATOM 1247 C CA . SER A 1 171 ? -13.451 -1.574 -3.484 1.00 97.31 171 SER A CA 1
ATOM 1248 C C . SER A 1 171 ? -14.820 -2.123 -3.036 1.00 97.31 171 SER A C 1
ATOM 1250 O O . SER A 1 171 ? -14.929 -3.151 -2.358 1.00 97.31 171 SER A O 1
ATOM 1252 N N . ARG A 1 172 ? -15.899 -1.390 -3.344 1.00 95.19 172 ARG A N 1
ATOM 1253 C CA . ARG A 1 172 ? -17.251 -1.634 -2.791 1.00 95.19 172 ARG A CA 1
ATOM 1254 C C . ARG A 1 172 ? -17.959 -2.863 -3.359 1.00 95.19 172 ARG A C 1
ATOM 1256 O O . ARG A 1 172 ? -19.037 -3.211 -2.890 1.00 95.19 172 ARG A O 1
ATOM 1263 N N . ASP A 1 173 ? -17.361 -3.500 -4.355 1.00 96.19 173 ASP A N 1
ATOM 1264 C CA . ASP A 1 173 ? -17.732 -4.826 -4.844 1.00 96.19 173 ASP A CA 1
ATOM 1265 C C . ASP A 1 173 ? -17.389 -5.947 -3.843 1.00 96.19 173 ASP A C 1
ATOM 1267 O O . ASP A 1 173 ? -17.889 -7.060 -3.980 1.00 96.19 173 ASP A O 1
ATOM 1271 N N . LEU A 1 174 ? -16.599 -5.651 -2.805 1.00 96.25 174 LEU A N 1
ATOM 1272 C CA . LEU A 1 174 ? -16.306 -6.561 -1.701 1.00 96.25 174 LEU A CA 1
ATOM 1273 C C . LEU A 1 174 ? -17.139 -6.214 -0.467 1.00 96.25 174 LEU A C 1
ATOM 1275 O O . LEU A 1 174 ? -17.191 -5.056 -0.040 1.00 96.25 174 LEU A O 1
ATOM 1279 N N . ASP A 1 175 ? -17.718 -7.232 0.172 1.00 95.69 175 ASP A N 1
ATOM 1280 C CA . ASP A 1 175 ? -18.252 -7.069 1.521 1.00 95.69 175 ASP A CA 1
ATOM 1281 C C . ASP A 1 175 ? -17.126 -6.797 2.539 1.00 95.69 175 ASP A C 1
ATOM 1283 O O . ASP A 1 175 ? -15.942 -7.018 2.277 1.00 95.69 175 ASP A O 1
ATOM 1287 N N . ASN A 1 176 ? -17.487 -6.300 3.726 1.00 95.19 176 ASN A N 1
ATOM 1288 C CA . ASN A 1 176 ? -16.505 -5.923 4.746 1.00 95.19 176 ASN A CA 1
ATOM 1289 C C . ASN A 1 176 ? -15.641 -7.100 5.228 1.00 95.19 176 ASN A C 1
ATOM 1291 O O . ASN A 1 176 ? -14.505 -6.866 5.631 1.00 95.19 176 ASN A O 1
ATOM 1295 N N . THR A 1 177 ? -16.142 -8.335 5.189 1.00 94.94 177 THR A N 1
ATOM 1296 C CA . THR A 1 177 ? -15.394 -9.524 5.615 1.00 94.94 177 THR A CA 1
ATOM 1297 C C . THR A 1 177 ? -14.323 -9.865 4.583 1.00 94.94 177 THR A C 1
ATOM 1299 O O . THR A 1 177 ? -13.145 -9.983 4.926 1.00 94.94 177 THR A O 1
ATOM 1302 N N . ALA A 1 178 ? -14.705 -9.947 3.306 1.00 96.06 178 ALA A N 1
ATOM 1303 C CA . ALA A 1 178 ? -13.783 -10.164 2.194 1.00 96.06 178 ALA A CA 1
ATOM 1304 C C . ALA A 1 178 ? -12.760 -9.023 2.077 1.00 96.06 178 ALA A C 1
ATOM 1306 O O . ALA A 1 178 ? -11.570 -9.256 1.857 1.00 96.06 178 ALA A O 1
ATOM 1307 N N . PHE A 1 179 ? -13.207 -7.785 2.284 1.00 97.75 179 PHE A N 1
ATOM 1308 C CA . PHE A 1 179 ? -12.351 -6.608 2.312 1.00 97.75 179 PHE A CA 1
ATOM 1309 C C . PHE A 1 179 ? -11.363 -6.649 3.491 1.00 97.75 179 PHE A C 1
ATOM 1311 O O . PHE A 1 179 ? -10.169 -6.445 3.288 1.00 97.75 179 PHE A O 1
ATOM 1318 N N . ALA A 1 180 ? -11.805 -6.985 4.709 1.00 97.62 180 ALA A N 1
ATOM 1319 C CA . ALA A 1 180 ? -10.925 -7.098 5.875 1.00 97.62 180 ALA A CA 1
ATOM 1320 C C . ALA A 1 180 ? -9.832 -8.159 5.685 1.00 97.62 180 ALA A C 1
ATOM 1322 O O . ALA A 1 180 ? -8.674 -7.911 6.029 1.00 97.62 180 ALA A O 1
ATOM 1323 N N . ALA A 1 181 ? -10.180 -9.302 5.086 1.00 96.44 181 ALA A N 1
ATOM 1324 C CA . ALA A 1 181 ? -9.249 -10.396 4.811 1.00 96.44 181 ALA A CA 1
ATOM 1325 C C . ALA A 1 181 ? -8.113 -10.005 3.849 1.00 96.44 181 ALA A C 1
ATOM 1327 O O . ALA A 1 181 ? -7.047 -10.620 3.880 1.00 96.44 181 ALA A O 1
ATOM 1328 N N . ARG A 1 182 ? -8.295 -8.962 3.025 1.00 97.31 182 ARG A N 1
ATOM 1329 C CA . ARG A 1 182 ? -7.203 -8.420 2.207 1.00 97.31 182 ARG A CA 1
ATOM 1330 C C . ARG A 1 182 ? -6.135 -7.756 3.057 1.00 97.31 182 ARG A C 1
ATOM 1332 O O . ARG A 1 182 ? -4.965 -7.906 2.738 1.00 97.31 182 ARG A O 1
ATOM 1339 N N . TYR A 1 183 ? -6.509 -7.027 4.106 1.00 98.31 183 TYR A N 1
ATOM 1340 C CA . TYR A 1 183 ? -5.588 -6.132 4.813 1.00 98.31 183 TYR A CA 1
ATOM 1341 C C . TYR A 1 183 ? -5.106 -6.665 6.158 1.00 98.31 183 TYR A C 1
ATOM 1343 O O . TYR A 1 183 ? -3.987 -6.339 6.547 1.00 98.31 183 TYR A O 1
ATOM 1351 N N . VAL A 1 184 ? -5.906 -7.478 6.853 1.00 98.31 184 VAL A N 1
ATOM 1352 C CA . VAL A 1 184 ? -5.545 -8.057 8.153 1.00 98.31 184 VAL A CA 1
ATOM 1353 C C . VAL A 1 184 ? -5.418 -9.568 8.023 1.00 98.31 184 VAL A C 1
ATOM 1355 O O . VAL A 1 184 ? -6.411 -10.271 7.851 1.00 98.31 184 VAL A O 1
ATOM 1358 N N . VAL A 1 185 ? -4.183 -10.057 8.122 1.00 97.75 185 VAL A N 1
ATOM 1359 C CA . VAL A 1 185 ? -3.826 -11.476 8.007 1.00 97.75 185 VAL A CA 1
ATOM 1360 C C . VAL A 1 185 ? -3.455 -12.062 9.366 1.00 97.75 185 VAL A C 1
ATOM 1362 O O . VAL A 1 185 ? -2.992 -11.353 10.255 1.00 97.75 185 VAL A O 1
ATOM 1365 N N . THR A 1 186 ? -3.649 -13.368 9.540 1.00 96.94 186 THR A N 1
ATOM 1366 C CA . THR A 1 186 ? -3.387 -14.061 10.814 1.00 96.94 186 THR A CA 1
ATOM 1367 C C . THR A 1 186 ? -1.909 -14.383 11.036 1.00 96.94 186 THR A C 1
ATOM 1369 O O . THR A 1 186 ? -1.444 -14.386 12.172 1.00 96.94 186 THR A O 1
ATOM 1372 N N . ALA A 1 187 ? -1.155 -14.636 9.965 1.00 97.25 187 ALA A N 1
ATOM 1373 C CA . ALA A 1 187 ? 0.282 -14.893 10.024 1.00 97.25 187 ALA A CA 1
ATOM 1374 C C . ALA A 1 187 ? 1.076 -13.597 9.823 1.00 97.25 187 ALA A C 1
ATOM 1376 O O . ALA A 1 187 ? 0.754 -12.823 8.924 1.00 97.25 187 ALA A O 1
ATOM 1377 N N . ASP A 1 188 ? 2.136 -13.385 10.610 1.00 98.25 188 ASP A N 1
ATOM 1378 C CA . ASP A 1 188 ? 2.990 -12.201 10.468 1.00 98.25 188 ASP A CA 1
ATOM 1379 C C . ASP A 1 188 ? 3.759 -12.237 9.128 1.00 98.25 188 ASP A C 1
ATOM 1381 O O . ASP A 1 188 ? 4.66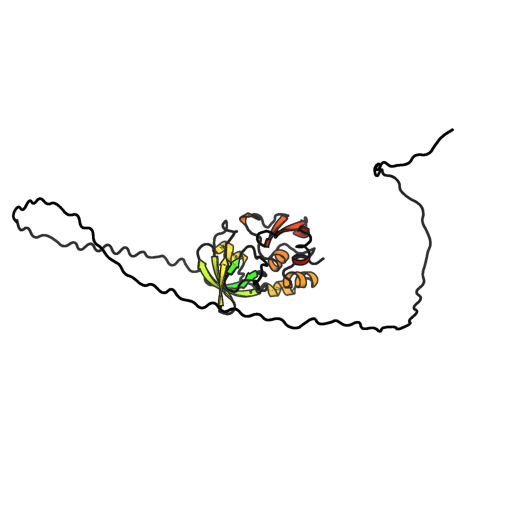7 -13.064 8.949 1.00 98.25 188 ASP A O 1
ATOM 1385 N N . PRO A 1 189 ? 3.458 -11.329 8.177 1.00 98.25 189 PRO A N 1
ATOM 1386 C CA . PRO A 1 189 ? 4.129 -11.301 6.883 1.00 98.25 189 PRO A CA 1
ATOM 1387 C C . PRO A 1 189 ? 5.612 -10.914 6.982 1.00 98.25 189 PRO A C 1
ATOM 1389 O O . PRO A 1 189 ? 6.351 -11.142 6.021 1.00 98.25 189 PRO A O 1
ATOM 1392 N N . LYS A 1 190 ? 6.097 -10.388 8.120 1.00 98.00 190 LYS A N 1
ATOM 1393 C CA . LYS A 1 190 ? 7.530 -10.112 8.335 1.00 98.00 190 LYS A CA 1
ATOM 1394 C C . LYS A 1 190 ? 8.385 -11.370 8.279 1.00 98.00 190 LYS A C 1
ATOM 1396 O O . LYS A 1 190 ? 9.515 -11.305 7.794 1.00 98.00 190 LYS A O 1
ATOM 1401 N N . LEU A 1 191 ? 7.846 -12.512 8.713 1.00 97.62 191 LEU A N 1
ATOM 1402 C CA . LEU A 1 191 ? 8.551 -13.793 8.639 1.00 97.62 191 LEU A CA 1
ATOM 1403 C C . LEU A 1 191 ? 8.863 -14.146 7.187 1.00 97.62 191 LEU A C 1
ATOM 1405 O O . LEU A 1 191 ? 9.989 -14.504 6.853 1.00 97.62 191 LEU A O 1
ATOM 1409 N N . LYS A 1 192 ? 7.881 -13.957 6.302 1.00 97.19 192 LYS A N 1
ATOM 1410 C CA . LYS A 1 192 ? 8.055 -14.180 4.870 1.00 97.19 192 LYS A CA 1
ATOM 1411 C C . LYS A 1 192 ? 8.929 -13.101 4.234 1.00 97.19 192 LYS A C 1
ATOM 1413 O O . LYS A 1 192 ? 9.842 -13.438 3.484 1.00 97.19 192 LYS A O 1
ATOM 1418 N N . LEU A 1 193 ? 8.724 -11.829 4.587 1.00 98.25 193 LEU A N 1
ATOM 1419 C CA . LEU A 1 193 ? 9.546 -10.708 4.122 1.00 98.25 193 LEU A CA 1
ATOM 1420 C C . LEU A 1 193 ? 11.038 -10.948 4.367 1.00 98.25 193 LEU A C 1
ATOM 1422 O O . LEU A 1 193 ? 11.849 -10.681 3.484 1.00 98.25 193 LEU A O 1
ATOM 1426 N N . ALA A 1 194 ? 11.407 -11.484 5.533 1.00 98.00 194 ALA A N 1
ATOM 1427 C CA . ALA A 1 194 ? 12.796 -11.757 5.895 1.00 98.00 194 ALA A CA 1
ATOM 1428 C C . ALA A 1 194 ? 13.488 -12.750 4.942 1.00 98.00 194 ALA A C 1
ATOM 1430 O O . ALA A 1 194 ? 14.702 -12.668 4.758 1.00 98.00 194 ALA A O 1
ATOM 1431 N N . THR A 1 195 ? 12.721 -13.631 4.291 1.00 98.25 195 THR A N 1
ATOM 1432 C CA . THR A 1 195 ? 13.233 -14.624 3.328 1.00 98.25 195 THR A CA 1
ATOM 1433 C C . THR A 1 195 ? 13.488 -14.054 1.931 1.00 98.25 195 THR A C 1
ATOM 1435 O O . THR A 1 195 ? 14.125 -14.703 1.103 1.00 98.25 195 THR A O 1
ATOM 1438 N N . PHE A 1 196 ? 12.991 -12.851 1.628 1.00 98.44 196 PHE A N 1
ATOM 1439 C CA . PHE A 1 196 ? 13.086 -12.295 0.282 1.00 98.44 196 PHE A CA 1
ATOM 1440 C C . PHE A 1 196 ? 14.493 -11.770 -0.051 1.00 98.44 196 PHE A C 1
ATOM 1442 O O . PHE A 1 196 ? 15.240 -11.341 0.838 1.00 98.44 196 PHE A O 1
ATOM 1449 N N . PRO A 1 197 ? 14.856 -11.717 -1.351 1.00 98.31 197 PRO A N 1
ATOM 1450 C CA . PRO A 1 197 ? 16.116 -11.124 -1.785 1.00 98.31 197 PRO A CA 1
ATOM 1451 C C . PRO A 1 197 ? 16.294 -9.690 -1.252 1.00 98.31 197 PRO A C 1
ATOM 1453 O O . PRO A 1 197 ? 15.311 -8.945 -1.197 1.00 98.31 197 PRO A O 1
ATOM 1456 N N . PRO A 1 198 ? 17.524 -9.251 -0.908 1.00 98.00 198 PRO A N 1
ATOM 1457 C CA . PRO A 1 198 ? 17.770 -7.929 -0.320 1.00 98.00 198 PRO A CA 1
ATOM 1458 C C . PRO A 1 198 ? 17.139 -6.759 -1.090 1.00 98.00 198 PRO A C 1
ATOM 1460 O O . PRO A 1 198 ? 16.503 -5.906 -0.478 1.00 98.00 198 PRO A O 1
ATOM 1463 N N . LYS A 1 199 ? 17.227 -6.760 -2.429 1.00 97.69 199 LYS A N 1
ATOM 1464 C CA . LYS A 1 199 ? 16.623 -5.720 -3.284 1.00 97.69 199 LYS A CA 1
ATOM 1465 C C . LYS A 1 199 ? 15.099 -5.643 -3.125 1.00 97.69 199 LYS A C 1
ATOM 1467 O O . LYS A 1 199 ? 14.532 -4.558 -3.045 1.00 97.69 199 LYS A O 1
ATOM 1472 N N . ILE A 1 200 ? 14.440 -6.797 -3.036 1.00 98.56 200 ILE A N 1
ATOM 1473 C CA . ILE A 1 200 ? 12.986 -6.897 -2.864 1.00 98.56 200 ILE A CA 1
ATOM 1474 C C . ILE A 1 200 ? 12.581 -6.443 -1.459 1.00 98.56 200 ILE A C 1
ATOM 1476 O O . ILE A 1 200 ? 11.610 -5.706 -1.315 1.00 98.56 200 ILE A O 1
ATOM 1480 N N . ARG A 1 201 ? 13.347 -6.827 -0.428 1.00 98.31 201 ARG A N 1
ATOM 1481 C CA . ARG A 1 201 ? 13.122 -6.366 0.953 1.00 98.31 201 ARG A CA 1
ATOM 1482 C C . ARG A 1 201 ? 13.242 -4.852 1.081 1.00 98.31 201 ARG A C 1
ATOM 1484 O O . ARG A 1 201 ? 12.407 -4.247 1.751 1.00 98.31 201 ARG A O 1
ATOM 1491 N N . LEU A 1 202 ? 14.238 -4.249 0.429 1.00 98.06 202 LEU A N 1
ATOM 1492 C CA . LEU A 1 202 ? 14.411 -2.796 0.400 1.00 98.06 202 LEU A CA 1
ATOM 1493 C C . LEU A 1 202 ? 13.206 -2.117 -0.258 1.00 98.06 202 LEU A C 1
ATOM 1495 O O . LEU A 1 202 ? 12.595 -1.243 0.344 1.00 98.06 202 LEU A O 1
ATOM 1499 N N . ALA A 1 203 ? 12.817 -2.574 -1.449 1.00 98.44 203 ALA A N 1
ATOM 1500 C CA . ALA A 1 203 ? 11.681 -2.014 -2.173 1.00 98.44 203 ALA A CA 1
ATOM 1501 C C . ALA A 1 203 ? 10.364 -2.124 -1.383 1.00 98.44 203 ALA A C 1
ATOM 1503 O O . ALA A 1 203 ? 9.640 -1.136 -1.272 1.00 98.44 203 ALA A O 1
ATOM 1504 N N . ILE A 1 204 ? 10.096 -3.273 -0.746 1.00 98.62 204 ILE A N 1
ATOM 1505 C CA . ILE A 1 204 ? 8.940 -3.421 0.151 1.00 98.62 204 ILE A CA 1
ATOM 1506 C C . ILE A 1 204 ? 9.056 -2.458 1.331 1.00 98.62 204 ILE A C 1
ATOM 1508 O O . ILE A 1 204 ? 8.098 -1.755 1.611 1.00 98.62 204 ILE A O 1
ATOM 1512 N N . THR A 1 205 ? 10.207 -2.364 1.995 1.00 97.62 205 THR A N 1
ATOM 1513 C CA . THR A 1 205 ? 10.394 -1.434 3.126 1.00 97.62 205 THR A CA 1
ATOM 1514 C C . THR A 1 205 ? 10.148 0.027 2.725 1.00 97.62 205 THR A C 1
ATOM 1516 O O . THR A 1 205 ? 9.545 0.777 3.486 1.00 97.62 205 THR A O 1
ATOM 1519 N N . GLU A 1 206 ? 10.548 0.429 1.516 1.00 96.94 206 GLU A N 1
ATOM 1520 C CA . GLU A 1 206 ? 10.329 1.786 0.992 1.00 96.94 206 GLU A CA 1
ATOM 1521 C C . GLU A 1 206 ? 8.914 2.029 0.436 1.00 96.94 206 GLU A C 1
ATOM 1523 O O . GLU A 1 206 ? 8.579 3.153 0.054 1.00 96.94 206 GLU A O 1
ATOM 1528 N N . GLY A 1 207 ? 8.073 0.995 0.355 1.00 97.25 207 GLY A N 1
ATOM 1529 C CA . GLY A 1 207 ? 6.767 1.083 -0.296 1.00 97.25 207 GLY A CA 1
ATOM 1530 C C . GLY A 1 207 ? 6.872 1.421 -1.786 1.00 97.25 207 GLY A C 1
ATOM 1531 O O . GLY A 1 207 ? 6.098 2.241 -2.298 1.00 97.25 207 GLY A O 1
ATOM 1532 N N . LYS A 1 208 ? 7.863 0.819 -2.453 1.00 97.69 208 LYS A N 1
ATOM 1533 C CA . LYS A 1 208 ? 8.175 0.958 -3.878 1.00 97.69 208 LYS A CA 1
ATOM 1534 C C . LYS A 1 208 ? 8.253 -0.406 -4.557 1.00 97.69 208 LYS A C 1
ATOM 1536 O O . LYS A 1 208 ? 8.306 -1.456 -3.921 1.00 97.69 208 LYS A O 1
ATOM 1541 N N . LEU A 1 209 ? 8.287 -0.375 -5.878 1.00 98.56 209 LEU A N 1
ATOM 1542 C CA . LEU A 1 209 ? 8.329 -1.538 -6.745 1.00 98.56 209 LEU A CA 1
ATOM 1543 C C . LEU A 1 209 ? 9.705 -1.692 -7.385 1.00 98.56 209 LEU A C 1
ATOM 1545 O O . LEU A 1 209 ? 10.404 -0.713 -7.622 1.00 98.56 209 LEU A O 1
ATOM 1549 N N . THR A 1 210 ? 10.089 -2.925 -7.697 1.00 98.50 210 THR A N 1
ATOM 1550 C CA . THR A 1 210 ? 11.291 -3.210 -8.487 1.00 98.50 210 THR A CA 1
ATOM 1551 C C . THR A 1 210 ? 11.095 -4.466 -9.331 1.00 98.50 210 THR A C 1
ATOM 1553 O O . THR A 1 210 ? 10.237 -5.305 -9.037 1.00 98.50 210 THR A O 1
ATOM 1556 N N . GLY A 1 211 ? 11.878 -4.598 -10.400 1.00 98.06 211 GLY A N 1
ATOM 1557 C CA . GLY A 1 211 ? 11.774 -5.712 -11.339 1.00 98.06 211 GLY A CA 1
ATOM 1558 C C . GLY A 1 211 ? 11.969 -7.065 -10.652 1.00 98.06 211 GLY A C 1
ATOM 1559 O O . GLY A 1 211 ? 12.816 -7.217 -9.772 1.00 98.06 211 GLY A O 1
ATOM 1560 N N . GLY A 1 212 ? 11.178 -8.058 -11.057 1.00 98.06 212 GLY A N 1
ATOM 1561 C CA . GLY A 1 212 ? 11.244 -9.417 -10.514 1.00 98.06 212 GLY A CA 1
ATOM 1562 C C . GLY A 1 212 ? 10.399 -9.663 -9.259 1.00 98.06 212 GLY A C 1
ATOM 1563 O O . GLY A 1 212 ? 10.396 -10.789 -8.754 1.00 98.06 212 GLY A O 1
ATOM 1564 N N . MET A 1 213 ? 9.651 -8.670 -8.766 1.00 98.81 213 MET A N 1
ATOM 1565 C CA . MET A 1 213 ? 8.669 -8.887 -7.696 1.00 98.81 213 MET A CA 1
ATOM 1566 C C . MET A 1 213 ? 7.560 -9.856 -8.126 1.00 98.81 213 MET A C 1
ATOM 1568 O O . MET A 1 213 ? 7.057 -9.776 -9.243 1.00 98.81 213 MET A O 1
ATOM 1572 N N . THR A 1 214 ? 7.141 -10.767 -7.247 1.00 98.69 214 THR A N 1
ATOM 1573 C CA . THR A 1 214 ? 5.871 -11.498 -7.407 1.00 98.69 214 THR A CA 1
ATOM 1574 C C . THR A 1 214 ? 4.683 -10.581 -7.132 1.00 98.69 214 THR A C 1
ATOM 1576 O O . THR A 1 214 ? 4.831 -9.543 -6.490 1.00 98.69 214 THR A O 1
ATOM 1579 N N . ARG A 1 215 ? 3.481 -11.000 -7.537 1.00 98.62 215 ARG A N 1
ATOM 1580 C CA . ARG A 1 215 ? 2.220 -10.353 -7.137 1.00 98.62 215 ARG A CA 1
ATOM 1581 C C . ARG A 1 215 ? 2.128 -10.125 -5.632 1.00 98.62 215 ARG A C 1
ATOM 1583 O O . ARG A 1 215 ? 1.867 -9.016 -5.197 1.00 98.62 215 ARG A O 1
ATOM 1590 N N . GLU A 1 216 ? 2.440 -11.145 -4.840 1.00 98.25 216 GLU A N 1
ATOM 1591 C CA . GLU A 1 216 ? 2.472 -11.029 -3.381 1.00 98.25 216 GLU A CA 1
ATOM 1592 C C . GLU A 1 216 ? 3.469 -9.967 -2.893 1.00 98.25 216 GLU A C 1
ATOM 1594 O O . GLU A 1 216 ? 3.138 -9.169 -2.026 1.00 98.25 216 GLU A O 1
ATOM 1599 N N . GLN A 1 217 ? 4.670 -9.903 -3.473 1.00 98.75 217 GLN A N 1
ATOM 1600 C CA . GLN A 1 217 ? 5.670 -8.895 -3.108 1.00 98.75 217 GLN A CA 1
ATOM 1601 C C . GLN A 1 217 ? 5.225 -7.476 -3.484 1.00 98.75 217 GLN A C 1
ATOM 1603 O O . GLN A 1 217 ? 5.471 -6.544 -2.721 1.00 98.75 217 GLN A O 1
ATOM 1608 N N . VAL A 1 218 ? 4.534 -7.316 -4.618 1.00 98.75 218 VAL A N 1
ATOM 1609 C CA . VAL A 1 218 ? 3.896 -6.048 -5.005 1.00 98.75 218 VAL A CA 1
ATOM 1610 C C . VAL A 1 218 ? 2.819 -5.667 -3.988 1.00 98.75 218 VAL A C 1
ATOM 1612 O O . VAL A 1 218 ? 2.851 -4.554 -3.467 1.00 98.75 218 VAL A O 1
ATOM 1615 N N . LEU A 1 219 ? 1.920 -6.595 -3.643 1.00 98.75 219 LEU A N 1
ATOM 1616 C CA . LEU A 1 219 ? 0.876 -6.366 -2.641 1.00 98.75 219 LEU A CA 1
ATOM 1617 C C . LEU A 1 219 ? 1.481 -5.973 -1.292 1.00 98.75 219 LEU A C 1
ATOM 1619 O O . LEU A 1 219 ? 1.033 -5.004 -0.697 1.00 98.75 219 LEU A O 1
ATOM 1623 N N . MET A 1 220 ? 2.538 -6.648 -0.832 1.00 98.75 220 MET A N 1
ATOM 1624 C CA . MET A 1 220 ? 3.231 -6.287 0.410 1.00 98.75 220 MET A CA 1
ATOM 1625 C C . MET A 1 220 ? 3.822 -4.870 0.364 1.00 98.75 220 MET A C 1
ATOM 1627 O O . MET A 1 220 ? 3.780 -4.159 1.369 1.00 98.75 220 MET A O 1
ATOM 1631 N N . ALA A 1 221 ? 4.357 -4.449 -0.788 1.00 98.56 221 ALA A N 1
ATOM 1632 C CA . ALA A 1 221 ? 4.982 -3.140 -0.955 1.00 98.56 221 ALA A CA 1
ATOM 1633 C C . ALA A 1 221 ? 3.968 -1.987 -0.992 1.00 98.56 221 ALA A C 1
ATOM 1635 O O . ALA A 1 221 ? 4.170 -0.984 -0.304 1.00 98.56 221 ALA A O 1
ATOM 1636 N N . VAL A 1 222 ? 2.911 -2.103 -1.803 1.00 98.19 222 VAL A N 1
ATOM 1637 C CA . VAL A 1 222 ? 2.011 -0.976 -2.129 1.00 98.19 222 VAL A CA 1
ATOM 1638 C C . VAL A 1 222 ? 0.537 -1.225 -1.809 1.00 98.19 222 VAL A C 1
ATOM 1640 O O . VAL A 1 222 ? -0.285 -0.333 -2.008 1.00 98.19 222 VAL A O 1
ATOM 1643 N N . GLY A 1 223 ? 0.202 -2.389 -1.262 1.00 98.19 223 GLY A N 1
ATOM 1644 C CA . GLY A 1 223 ? -1.159 -2.775 -0.913 1.00 98.19 223 GLY A CA 1
ATOM 1645 C C . GLY A 1 223 ? -1.947 -3.390 -2.063 1.00 98.19 223 GLY A C 1
ATOM 1646 O O . GLY A 1 223 ? -1.477 -3.512 -3.200 1.00 98.19 223 GLY A O 1
ATOM 1647 N N . TYR A 1 224 ? -3.168 -3.813 -1.735 1.00 98.31 224 TYR A N 1
ATOM 1648 C CA . TYR A 1 224 ? -4.116 -4.307 -2.725 1.00 98.31 224 TYR A CA 1
ATOM 1649 C C . TYR A 1 224 ? -4.536 -3.189 -3.675 1.00 98.31 224 TYR A C 1
ATOM 1651 O O . TYR A 1 224 ? -4.804 -2.081 -3.212 1.00 98.31 224 TYR A O 1
ATOM 1659 N N . PRO A 1 225 ? -4.615 -3.467 -4.987 1.00 98.06 225 PRO A N 1
ATOM 1660 C CA . PRO A 1 225 ? -5.226 -2.527 -5.901 1.00 98.06 225 PRO A CA 1
ATOM 1661 C C . PRO A 1 225 ? -6.742 -2.481 -5.656 1.00 98.06 225 PRO A C 1
ATOM 1663 O O . PRO A 1 225 ? -7.340 -3.452 -5.173 1.00 98.06 225 PRO A O 1
ATOM 1666 N N . ILE A 1 226 ? -7.361 -1.359 -6.028 1.00 98.25 226 ILE A N 1
ATOM 1667 C CA . ILE A 1 226 ? -8.816 -1.169 -5.973 1.00 98.25 226 ILE A CA 1
ATOM 1668 C C . ILE A 1 226 ? -9.488 -2.300 -6.761 1.00 98.25 226 ILE A C 1
ATOM 1670 O O . ILE A 1 226 ? -9.155 -2.501 -7.932 1.00 98.25 226 ILE A O 1
ATOM 1674 N N . SER A 1 227 ? -10.408 -3.047 -6.140 1.00 98.06 227 SER A N 1
ATOM 1675 C CA . SER A 1 227 ? -10.995 -4.250 -6.757 1.00 98.06 227 SER A CA 1
ATOM 1676 C C . SER A 1 227 ? -11.872 -3.954 -7.965 1.00 98.06 227 SER A C 1
ATOM 1678 O O . SER A 1 227 ? -11.789 -4.680 -8.949 1.00 98.06 227 SER A O 1
ATOM 1680 N N . SER A 1 228 ? -12.641 -2.867 -7.943 1.00 95.94 228 SER A N 1
ATOM 1681 C CA . SER A 1 228 ? -13.481 -2.463 -9.076 1.00 95.94 228 SER A CA 1
ATOM 1682 C C . SER A 1 228 ? -12.664 -2.138 -10.336 1.00 95.94 228 SER A C 1
ATOM 1684 O O . SER A 1 228 ? -13.096 -2.431 -11.448 1.00 95.94 228 SER A O 1
ATOM 1686 N N . GLU A 1 229 ? -11.447 -1.618 -10.166 1.00 97.44 229 GLU A N 1
ATOM 1687 C CA . GLU A 1 229 ? -10.498 -1.333 -11.253 1.00 97.44 229 GLU A CA 1
ATOM 1688 C C . GLU A 1 229 ? -9.628 -2.551 -11.616 1.00 97.44 229 GLU A C 1
ATOM 1690 O O . GLU A 1 229 ? -9.035 -2.606 -12.695 1.00 97.44 229 GLU A O 1
ATOM 1695 N N . ASN A 1 230 ? -9.530 -3.526 -10.705 1.00 98.12 230 ASN A N 1
ATOM 1696 C CA . ASN A 1 230 ? -8.678 -4.711 -10.807 1.00 98.12 230 ASN A CA 1
ATOM 1697 C C . ASN A 1 230 ? -9.428 -5.967 -10.316 1.00 98.12 230 ASN A C 1
ATOM 1699 O O . ASN A 1 230 ? -9.040 -6.565 -9.304 1.00 98.12 230 ASN A O 1
ATOM 1703 N N . PRO A 1 231 ? -10.493 -6.398 -11.020 1.00 96.19 231 PRO A N 1
ATOM 1704 C CA . PRO A 1 231 ? -11.363 -7.482 -10.555 1.00 96.19 231 PRO A CA 1
ATOM 1705 C C . PRO A 1 231 ? -10.667 -8.849 -10.552 1.00 96.19 231 PRO A C 1
ATOM 1707 O O . PRO A 1 231 ? -11.072 -9.754 -9.827 1.00 96.19 231 PRO A O 1
ATOM 1710 N N . ASN A 1 232 ? -9.604 -9.005 -11.348 1.00 96.81 232 ASN A N 1
ATOM 1711 C CA . ASN A 1 232 ? -8.804 -10.220 -11.422 1.00 96.81 232 ASN A CA 1
ATOM 1712 C C . ASN A 1 232 ? -7.350 -9.940 -11.013 1.00 96.81 232 ASN A C 1
ATOM 1714 O O . ASN A 1 232 ? -6.591 -9.326 -11.765 1.00 96.81 232 ASN A O 1
ATOM 1718 N N . LEU A 1 233 ? -6.935 -10.448 -9.851 1.00 97.25 233 LEU A N 1
ATOM 1719 C CA . LEU A 1 233 ? -5.552 -10.318 -9.385 1.00 97.25 233 LEU A CA 1
ATOM 1720 C C . LEU A 1 233 ? -4.566 -11.167 -10.211 1.00 97.25 233 LEU A C 1
ATOM 1722 O O . LEU A 1 233 ? -3.384 -10.841 -10.267 1.00 97.25 233 LEU A O 1
ATOM 1726 N N . ASP A 1 234 ? -5.019 -12.168 -10.962 1.00 97.19 234 ASP A N 1
ATOM 1727 C CA . ASP A 1 234 ? -4.158 -12.935 -11.870 1.00 97.19 234 ASP A CA 1
ATOM 1728 C C . ASP A 1 234 ? -3.937 -12.252 -13.227 1.00 97.19 234 ASP A C 1
ATOM 1730 O O . ASP A 1 234 ? -3.139 -12.729 -14.041 1.00 97.19 234 ASP A O 1
ATOM 1734 N N . ALA A 1 235 ? -4.567 -11.096 -13.467 1.00 97.94 235 ALA A N 1
ATOM 1735 C CA . ALA A 1 235 ? -4.325 -10.297 -14.662 1.00 97.94 235 ALA A CA 1
ATOM 1736 C C . ALA A 1 235 ? -2.843 -9.897 -14.791 1.00 97.94 235 ALA A C 1
ATOM 1738 O O . ALA A 1 235 ? -2.104 -9.753 -13.810 1.00 97.94 235 ALA A O 1
ATOM 1739 N N . SER A 1 236 ? -2.387 -9.713 -16.029 1.00 98.19 236 SER A N 1
ATOM 1740 C CA . SER A 1 236 ? -1.018 -9.277 -16.330 1.00 98.19 236 SER A CA 1
ATOM 1741 C C . SER A 1 236 ? -0.792 -7.785 -16.085 1.00 98.19 236 SER A C 1
ATOM 1743 O O . SER A 1 236 ? 0.339 -7.324 -16.193 1.00 98.19 236 SER A O 1
ATOM 1745 N N . LEU A 1 237 ? -1.843 -7.017 -15.811 1.00 98.56 237 LEU A N 1
ATOM 1746 C CA . LEU A 1 237 ? -1.789 -5.576 -15.609 1.00 98.56 237 LEU A CA 1
ATOM 1747 C C . LEU A 1 237 ? -2.622 -5.219 -14.385 1.00 98.56 237 LEU A C 1
ATOM 1749 O O . LEU A 1 237 ? -3.802 -5.556 -14.342 1.00 98.56 237 LEU A O 1
ATOM 1753 N N . TRP A 1 238 ? -2.011 -4.516 -13.437 1.00 98.75 238 TRP A N 1
ATOM 1754 C CA . TRP A 1 238 ? -2.713 -3.870 -12.335 1.00 98.75 238 TRP A CA 1
ATOM 1755 C C . TRP A 1 238 ? -2.596 -2.353 -12.443 1.00 98.75 238 TRP A C 1
ATOM 1757 O O . TRP A 1 238 ? -1.537 -1.831 -12.798 1.00 98.75 238 TRP A O 1
ATOM 1767 N N . ARG A 1 239 ? -3.674 -1.651 -12.107 1.00 98.56 239 ARG A N 1
ATOM 1768 C CA . ARG A 1 239 ? -3.753 -0.191 -12.041 1.00 98.56 239 ARG A CA 1
ATOM 1769 C C . ARG A 1 239 ? -3.769 0.258 -10.588 1.00 98.56 239 ARG A C 1
ATOM 1771 O O . ARG A 1 239 ? -4.506 -0.295 -9.770 1.00 98.56 239 ARG A O 1
ATOM 1778 N N . TYR A 1 240 ? -2.956 1.261 -10.293 1.00 98.44 240 TYR A N 1
ATOM 1779 C CA . TYR A 1 240 ? -2.802 1.865 -8.980 1.00 98.44 240 TYR A CA 1
ATOM 1780 C C . TYR A 1 240 ? -2.789 3.381 -9.084 1.00 98.44 240 TYR A C 1
ATOM 1782 O O . TYR A 1 240 ? -2.555 3.949 -10.145 1.00 98.44 240 TYR A O 1
ATOM 1790 N N . TRP A 1 241 ? -2.952 4.033 -7.939 1.00 97.38 241 TRP A N 1
ATOM 1791 C CA . TRP A 1 241 ? -2.939 5.479 -7.821 1.00 97.38 241 TRP A CA 1
ATOM 1792 C C . TRP A 1 241 ? -2.032 5.887 -6.671 1.00 97.38 241 TRP A C 1
ATOM 1794 O O . TRP A 1 241 ? -2.137 5.366 -5.562 1.00 97.38 241 TRP A O 1
ATOM 1804 N N . ARG A 1 242 ? -1.101 6.808 -6.925 1.00 94.81 242 ARG A N 1
ATOM 1805 C CA . ARG A 1 242 ? -0.273 7.399 -5.865 1.00 94.81 242 ARG A CA 1
ATOM 1806 C C . ARG A 1 242 ? -1.013 8.525 -5.154 1.00 94.81 242 ARG A C 1
ATOM 1808 O O . ARG A 1 242 ? -0.854 8.686 -3.950 1.00 94.81 242 ARG A O 1
ATOM 1815 N N . THR A 1 243 ? -1.818 9.261 -5.905 1.00 94.38 243 THR A N 1
ATOM 1816 C CA . THR A 1 243 ? -2.785 10.263 -5.449 1.00 94.38 243 THR A CA 1
ATOM 1817 C C . THR A 1 243 ? -4.047 10.101 -6.291 1.00 94.38 243 THR A C 1
ATOM 1819 O O . THR A 1 243 ? -4.027 9.382 -7.294 1.00 94.38 243 THR A O 1
ATOM 1822 N N . SER A 1 244 ? -5.117 10.815 -5.950 1.00 92.75 244 SER A N 1
ATOM 1823 C CA . SER A 1 244 ? -6.371 10.826 -6.722 1.00 92.75 244 SER A CA 1
ATOM 1824 C C . SER A 1 244 ? -6.219 11.127 -8.226 1.00 92.75 244 SER A C 1
ATOM 1826 O O . SER A 1 244 ? -7.083 10.732 -9.005 1.00 92.75 244 SER A O 1
ATOM 1828 N N . PHE A 1 245 ? -5.121 11.760 -8.659 1.00 92.94 2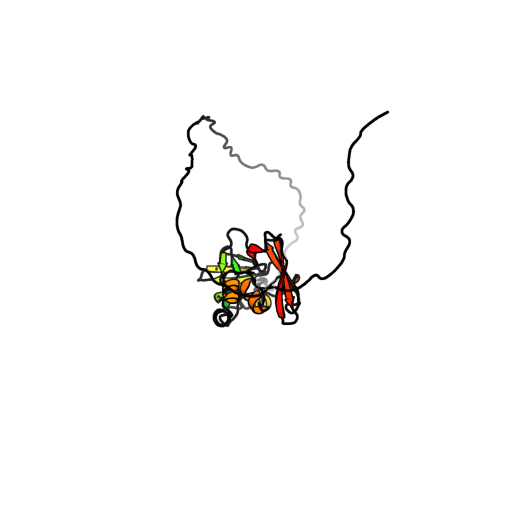45 PHE A N 1
ATOM 1829 C CA . PHE A 1 245 ? -4.878 12.130 -10.063 1.00 92.94 245 PHE A CA 1
ATOM 1830 C C . PHE A 1 245 ? -3.643 11.469 -10.690 1.00 92.94 245 PHE A C 1
ATOM 1832 O O . PHE A 1 245 ? -3.341 11.716 -11.854 1.00 92.94 245 PHE A O 1
ATOM 1839 N N . ALA A 1 246 ? -2.910 10.647 -9.937 1.00 95.38 246 ALA A N 1
ATOM 1840 C CA . ALA A 1 246 ? -1.618 10.113 -10.360 1.00 95.38 246 ALA A CA 1
ATOM 1841 C C . ALA A 1 246 ? -1.667 8.582 -10.476 1.00 95.38 246 ALA A C 1
ATOM 1843 O O . ALA A 1 246 ? -1.249 7.866 -9.560 1.00 95.38 246 ALA A O 1
ATOM 1844 N N . GLU A 1 247 ? -2.200 8.089 -11.599 1.00 97.06 247 GLU A N 1
ATOM 1845 C CA . GLU A 1 247 ? -2.224 6.657 -11.924 1.00 97.06 247 GLU A CA 1
ATOM 1846 C C . GLU A 1 247 ? -0.818 6.142 -12.278 1.00 97.06 247 GLU A C 1
ATOM 1848 O O . GLU A 1 247 ? -0.022 6.816 -12.937 1.00 97.06 247 GLU A O 1
ATOM 1853 N N . TYR A 1 248 ? -0.529 4.907 -11.879 1.00 98.25 248 TYR A N 1
ATOM 1854 C CA . TYR A 1 248 ? 0.563 4.109 -12.416 1.00 98.25 248 TYR A CA 1
ATOM 1855 C C . TYR A 1 248 ? 0.122 2.661 -12.620 1.00 98.25 248 TYR A C 1
ATOM 1857 O O . TYR A 1 248 ? -0.777 2.150 -11.952 1.00 98.25 248 TYR A O 1
ATOM 1865 N N . GLN A 1 249 ? 0.777 1.984 -13.555 1.00 98.50 249 GLN A N 1
ATOM 1866 C CA . GLN A 1 249 ? 0.441 0.626 -13.955 1.00 98.50 249 GLN A CA 1
ATOM 1867 C C . GLN A 1 249 ? 1.590 -0.329 -13.674 1.00 98.50 249 GLN A C 1
ATOM 1869 O O . GLN A 1 249 ? 2.755 -0.013 -13.920 1.00 98.50 249 GLN A O 1
ATOM 1874 N N . VAL A 1 250 ? 1.246 -1.517 -13.195 1.00 98.69 250 VAL A N 1
ATOM 1875 C CA . VAL A 1 250 ? 2.165 -2.585 -12.805 1.00 98.69 250 VAL A CA 1
ATOM 1876 C C . VAL A 1 250 ? 1.924 -3.772 -13.727 1.00 98.69 250 VAL A C 1
ATOM 1878 O O . VAL A 1 250 ? 0.844 -4.357 -13.720 1.00 98.69 250 VAL A O 1
ATOM 1881 N N . GLN A 1 251 ? 2.918 -4.121 -14.540 1.00 98.69 251 GLN A N 1
ATOM 1882 C CA . GLN A 1 251 ? 2.799 -5.172 -15.545 1.00 98.69 251 GLN A CA 1
ATOM 1883 C C . GLN A 1 251 ? 3.595 -6.417 -15.154 1.00 98.69 251 GLN A C 1
ATOM 1885 O O . GLN A 1 251 ? 4.804 -6.358 -14.911 1.00 98.69 251 GLN A O 1
ATOM 1890 N N . PHE A 1 252 ? 2.917 -7.560 -15.153 1.00 98.81 252 PHE A N 1
ATOM 1891 C CA . PHE A 1 252 ? 3.482 -8.875 -14.888 1.00 98.81 252 PHE A CA 1
ATOM 1892 C C . PHE A 1 252 ? 3.728 -9.627 -16.197 1.00 98.81 252 PHE A C 1
ATOM 1894 O O . PHE A 1 252 ? 2.884 -9.642 -17.093 1.00 98.81 252 PHE A O 1
ATOM 1901 N N . GLY A 1 253 ? 4.894 -10.261 -16.300 1.00 98.25 253 GLY A N 1
ATOM 1902 C CA . GLY A 1 253 ? 5.223 -11.155 -17.404 1.00 98.25 253 GLY A CA 1
ATOM 1903 C C . GLY A 1 253 ? 4.592 -12.546 -17.240 1.00 98.25 253 GLY A C 1
ATOM 1904 O O . GLY A 1 253 ? 3.987 -12.835 -16.204 1.00 98.25 253 GLY A O 1
ATOM 1905 N N . PRO A 1 254 ? 4.798 -13.452 -18.213 1.00 97.38 254 PRO A N 1
ATOM 1906 C CA . PRO A 1 254 ? 4.246 -14.812 -18.182 1.00 97.38 254 PRO A CA 1
ATOM 1907 C C . PRO A 1 254 ? 4.656 -15.637 -16.952 1.00 97.38 254 PRO A C 1
ATOM 1909 O O . PRO A 1 254 ? 3.922 -16.518 -16.525 1.00 97.38 254 PRO A O 1
ATOM 1912 N N . SER A 1 255 ? 5.804 -15.329 -16.341 1.00 97.00 255 SER A N 1
ATOM 1913 C CA . SER A 1 255 ? 6.279 -15.967 -15.105 1.00 97.00 255 SER A CA 1
ATOM 1914 C C . SER A 1 255 ? 5.592 -15.458 -13.827 1.00 97.00 255 SER A C 1
ATOM 1916 O O . SER A 1 255 ? 5.981 -15.849 -12.727 1.00 97.00 255 SER A O 1
ATOM 1918 N N . GLY A 1 256 ? 4.617 -14.545 -13.935 1.00 97.25 256 GLY A N 1
ATOM 1919 C CA . GLY A 1 256 ? 3.947 -13.920 -12.787 1.00 97.25 256 GLY A CA 1
ATOM 1920 C C . GLY A 1 256 ? 4.823 -12.918 -12.026 1.00 97.25 256 GLY A C 1
ATOM 1921 O O . GLY A 1 256 ? 4.557 -12.605 -10.863 1.00 97.25 256 GLY A O 1
ATOM 1922 N N . LYS A 1 257 ? 5.893 -12.437 -12.667 1.00 98.38 257 LYS A N 1
ATOM 1923 C CA . LYS A 1 257 ? 6.871 -11.498 -12.107 1.00 98.38 257 LYS A CA 1
ATOM 1924 C C . LYS A 1 257 ? 6.692 -10.112 -12.712 1.00 98.38 257 LYS A C 1
ATOM 1926 O O . LYS A 1 257 ? 6.411 -9.998 -13.901 1.00 98.38 257 LYS A O 1
ATOM 1931 N N . LEU A 1 258 ? 6.888 -9.072 -11.909 1.00 98.56 258 LEU A N 1
ATOM 1932 C CA . LEU A 1 258 ? 6.863 -7.679 -12.334 1.00 98.56 258 LEU A CA 1
ATOM 1933 C C . LEU A 1 258 ? 7.974 -7.429 -13.354 1.00 98.56 258 LEU A C 1
ATOM 1935 O O . LEU A 1 258 ? 9.155 -7.585 -13.042 1.00 98.56 258 LEU A O 1
ATOM 1939 N N . VAL A 1 259 ? 7.583 -7.037 -14.564 1.00 98.25 259 VAL A N 1
ATOM 1940 C CA . VAL A 1 259 ? 8.503 -6.744 -15.672 1.00 98.25 259 VAL A CA 1
ATOM 1941 C C . VAL A 1 259 ? 8.553 -5.262 -16.020 1.00 98.25 259 VAL A C 1
ATOM 1943 O O . VAL A 1 259 ? 9.561 -4.806 -16.552 1.00 98.25 259 VAL A O 1
ATOM 1946 N N . LYS A 1 260 ? 7.493 -4.497 -15.728 1.00 97.69 260 LYS A N 1
ATOM 1947 C CA . LYS A 1 260 ? 7.424 -3.076 -16.076 1.00 97.69 260 LYS A CA 1
ATOM 1948 C C . LYS A 1 260 ? 6.487 -2.305 -15.151 1.00 97.69 260 LYS A C 1
ATOM 1950 O O . LYS A 1 260 ? 5.403 -2.782 -14.827 1.00 97.69 260 LYS A O 1
ATOM 1955 N N . VAL A 1 261 ? 6.891 -1.086 -14.801 1.00 98.25 261 VAL A N 1
ATOM 1956 C CA . VAL A 1 261 ? 6.005 -0.058 -14.244 1.00 98.25 261 VAL A CA 1
ATOM 1957 C C . VAL A 1 261 ? 5.877 1.070 -15.262 1.00 98.25 261 VAL A C 1
ATOM 1959 O O . VAL A 1 261 ? 6.876 1.489 -15.846 1.00 98.25 261 VAL A O 1
ATOM 1962 N N . THR A 1 262 ? 4.649 1.522 -15.506 1.00 97.94 262 THR A N 1
ATOM 1963 C CA . THR A 1 262 ? 4.355 2.669 -16.377 1.00 97.94 262 THR A CA 1
ATOM 1964 C C . THR A 1 262 ? 3.718 3.762 -15.534 1.00 97.94 262 THR A C 1
ATOM 1966 O O . THR A 1 262 ? 2.688 3.526 -14.912 1.00 97.94 262 THR A O 1
ATOM 1969 N N . ALA A 1 263 ? 4.327 4.940 -15.504 1.00 96.88 263 ALA A N 1
ATOM 1970 C CA . ALA A 1 263 ? 3.833 6.107 -14.784 1.00 96.88 263 ALA A CA 1
ATOM 1971 C C . ALA A 1 263 ? 4.316 7.385 -15.482 1.00 96.88 263 ALA A C 1
ATOM 1973 O O . ALA A 1 263 ? 5.213 7.327 -16.328 1.00 96.88 263 ALA A O 1
ATOM 1974 N N . ASP A 1 264 ? 3.766 8.532 -15.088 1.00 94.50 264 ASP A N 1
ATOM 1975 C CA . ASP A 1 264 ? 4.368 9.827 -15.409 1.00 94.50 264 ASP A CA 1
ATOM 1976 C C . ASP A 1 264 ? 5.835 9.888 -14.909 1.00 94.50 264 ASP A C 1
ATOM 1978 O O . ASP A 1 264 ? 6.134 9.337 -13.839 1.00 94.50 264 ASP A O 1
ATOM 1982 N N . PRO A 1 265 ? 6.772 10.540 -15.632 1.00 92.75 265 PRO A N 1
ATOM 1983 C CA . PRO A 1 265 ? 8.175 10.616 -15.225 1.00 92.75 265 PRO A CA 1
ATOM 1984 C C . PRO A 1 265 ? 8.402 11.148 -13.804 1.00 92.75 265 PRO A C 1
ATOM 1986 O O . PRO A 1 265 ? 9.298 10.661 -13.113 1.00 92.75 265 PRO A O 1
ATOM 1989 N N . GLN A 1 266 ? 7.594 12.106 -13.339 1.00 90.69 266 GLN A N 1
ATOM 1990 C CA . GLN A 1 266 ? 7.705 12.647 -11.981 1.00 90.69 266 GLN A CA 1
ATOM 1991 C C . GLN A 1 266 ? 7.297 11.607 -10.932 1.00 90.69 266 GLN A C 1
ATOM 1993 O O . GLN A 1 266 ? 7.885 11.540 -9.851 1.00 90.69 266 GLN A O 1
ATOM 1998 N N . LEU A 1 267 ? 6.325 10.755 -11.266 1.00 93.44 267 LEU A N 1
ATOM 1999 C CA . LEU A 1 267 ? 5.842 9.698 -10.388 1.00 93.44 267 LEU A CA 1
ATOM 2000 C C . LEU A 1 267 ? 6.810 8.510 -10.315 1.00 93.44 267 LEU A C 1
ATOM 2002 O O . LEU A 1 267 ? 6.929 7.894 -9.254 1.00 93.44 267 LEU A O 1
ATOM 2006 N N . MET A 1 268 ? 7.529 8.200 -11.399 1.00 94.38 268 MET A N 1
ATOM 2007 C CA . MET A 1 268 ? 8.408 7.023 -11.473 1.00 94.38 268 MET A CA 1
ATOM 2008 C C . MET A 1 268 ? 9.386 6.930 -10.294 1.00 94.38 268 MET A C 1
ATOM 2010 O O . MET A 1 268 ? 9.476 5.879 -9.662 1.00 94.38 268 MET A O 1
ATOM 2014 N N . ASN A 1 269 ? 10.040 8.029 -9.914 1.00 90.94 269 ASN A N 1
ATOM 2015 C CA . ASN A 1 269 ? 11.006 8.039 -8.804 1.00 90.94 269 ASN A CA 1
ATOM 2016 C C . ASN A 1 269 ? 10.370 7.778 -7.422 1.00 90.94 269 ASN A C 1
ATOM 2018 O O . ASN A 1 269 ? 11.059 7.404 -6.470 1.00 90.94 269 ASN A O 1
ATOM 2022 N N . LEU A 1 270 ? 9.054 7.968 -7.295 1.00 92.38 270 LEU A N 1
ATOM 2023 C CA . LEU A 1 270 ? 8.307 7.764 -6.051 1.00 92.38 270 LEU A CA 1
ATOM 2024 C C . LEU A 1 270 ? 7.786 6.332 -5.901 1.00 92.38 270 LEU A C 1
ATOM 2026 O O . LEU A 1 270 ? 7.478 5.917 -4.781 1.00 92.38 270 LEU A O 1
ATOM 2030 N N . VAL A 1 271 ? 7.660 5.596 -7.010 1.00 95.69 271 VAL A N 1
ATOM 2031 C CA . VAL A 1 271 ? 7.049 4.257 -7.043 1.00 95.69 271 VAL A CA 1
ATOM 2032 C C . VAL A 1 271 ? 8.012 3.153 -7.462 1.00 95.69 271 VAL A C 1
ATOM 2034 O O . VAL A 1 271 ? 7.704 1.990 -7.228 1.00 95.69 271 VAL A O 1
ATOM 2037 N N . TRP A 1 272 ? 9.162 3.478 -8.053 1.00 95.81 272 TRP A N 1
ATOM 2038 C CA . TRP A 1 272 ? 10.071 2.502 -8.651 1.00 95.81 272 TRP A CA 1
ATOM 2039 C C . TRP A 1 272 ? 11.499 2.602 -8.108 1.00 95.81 272 TRP A C 1
ATOM 2041 O O . TRP A 1 272 ? 12.027 3.690 -7.886 1.00 95.81 272 TRP A O 1
ATOM 2051 N N . ILE A 1 273 ? 12.130 1.441 -7.946 1.00 93.38 273 ILE A N 1
ATOM 2052 C CA . ILE A 1 273 ? 13.565 1.272 -7.731 1.00 93.38 273 ILE A CA 1
ATOM 2053 C C . ILE A 1 273 ? 14.116 0.473 -8.925 1.00 93.38 273 ILE A C 1
ATOM 2055 O O . ILE A 1 273 ? 13.671 -0.666 -9.128 1.00 93.38 273 ILE A O 1
ATOM 2059 N N . PRO A 1 274 ? 15.055 1.034 -9.711 1.00 84.94 274 PRO A N 1
ATOM 2060 C CA . PRO A 1 274 ? 15.646 0.365 -10.872 1.00 84.94 274 PRO A CA 1
ATOM 2061 C C . PRO A 1 274 ? 16.381 -0.926 -10.509 1.00 84.94 274 PRO A C 1
ATOM 2063 O O . PRO A 1 274 ? 16.962 -1.043 -9.408 1.00 84.94 274 PRO A O 1
#

Sequence (274 aa):
MAGTRWISSSNARCARRNSAICSAISAGESVSTRRAYTTPGDLRHPACQPGGGCDNAGAPLGKRRRASPHHCRAATAVEKGVCTMRLRSSLLALSLLTASGLATAADVTKYDGFLCCNLRTDGSWISDSNYAEDGKRVLAVGTPVSVTGFGRNRVNIKVAGEKQSIGNDYSRDLDNTAFAARYVVTADPKLKLATFPPKIRLAITEGKLTGGMTREQVLMAVGYPISSENPNLDASLWRYWRTSFAEYQVQFGPSGKLVKVTADPQLMNLVWIP

Solvent-accessible surface area (backbone atoms only — not comparable to full-atom values): 17904 Å² total; per-residue (Å²): 132,88,82,90,89,87,84,88,86,82,89,81,76,95,73,88,84,81,84,91,80,82,86,90,86,82,81,88,83,92,82,90,80,91,82,84,90,88,86,88,83,89,85,78,87,82,89,89,83,84,89,85,86,82,90,81,88,83,84,89,87,82,91,80,89,82,83,87,89,83,91,84,88,85,85,91,82,91,85,92,86,88,80,84,88,80,94,75,93,81,80,91,80,88,81,78,83,75,80,76,77,76,73,72,74,67,83,59,66,61,49,70,28,12,24,48,18,30,41,27,28,68,72,51,49,23,52,48,63,37,43,74,49,91,81,47,44,79,44,53,51,35,40,62,33,33,38,69,21,72,57,91,58,22,36,31,31,28,50,91,83,43,66,32,32,44,31,44,76,63,34,68,89,45,54,63,66,66,48,40,58,66,46,48,28,80,63,60,44,49,68,60,48,70,74,45,58,69,72,57,40,50,26,33,75,71,42,24,42,46,77,66,32,39,63,67,51,46,29,30,7,56,30,63,59,37,36,74,82,38,80,52,84,87,52,51,62,44,58,44,40,48,38,101,87,41,61,36,35,45,30,35,45,98,86,52,24,31,70,47,75,51,54,54,79,82,50,39,74,70,43,47,46,135